Protein AF-A0A7C5KNS5-F1 (afdb_monomer_lite)

Radius of gyration: 34.21 Å; chains: 1; bounding box: 90×79×78 Å

pLDDT: mean 73.3, std 29.2, range [22.88, 97.56]

Sequence (338 aa):
MTMVRPVGGSGRLAGTQFSGRALSTATSNSLCNSCRGVVIFHKSSCRSRSLRDCRYFATTMQQKTSKRNGDLRYTSPQQLHQHAKGALVMNKPTDGKSFRPQPPGGASKRPPRIYPKGRQTDPAAVKQITKLLKDRPRRRDLLIEHLHLIQDRFGHLSSAHLAALAQIMKLSQAEVYETASFYHHFDVVRENSAAPPEITIRVCNSLSCDMAGAKKILKKLAKRAPEYVRVVSGPCMGLCDKAPAAAVGRNYLGRASAKKLLKAARKRDTKPHRQKTQKFSAYQKNGGYETLKSLRAGAQTPDEVIETLLSAGLKGLGGAGFPAGAKWQYVRANAGPR

Secondary structure (DSSP, 8-state):
--------------------------------------------------TT----------------SS------TTSSSSS----------SS----PPPPS-----SPPPSS-SSPPPPHHHHHHHHHHHTT----GGGHHHHHHHHHHHHSSEEHHHHHHHHHHHT--HHHHHHHHHHSTT--EE-TTPPPPPSEEEEEE-SHHHHHTTHHHHHHHHHHH--TTEEEEEE---S-GGGPSPEEETTEEESS--HHHHHHHHHTT--SPPPP----HHHHHHTTTTHHHHHHHTTSS-HHHHHHHHHHTT-B-TTTT--BHHHHHHHHHTSPSP-

Foldseek 3Di:
DDDDDDDDDDDDDDDDDDDDDDDDDDDDDDDDDDDDDDDDDDDDDDDDDDPDDDDDDDDDDDDDDDDDDDDDDDDDPPPPPPPPPDDPPPPDDDDPDDDDDDDPDPDDPDPDDPDDPDDDADPVLLVVLCVQCPPPDLDPVCLVVSLVSCCVVPVAAELNNLVSNCVVSVHDSVVSVCVQVVDPVHHYAYPPGDDQAQKEKEWAPDDLQVVVPSVVQQVVCVVPPDRSYHYYYDHDPPQSVQHRWMAIQCAIDGVDHNVNNNVCVVVVVRHHDDDDDDDPVNCVVVVHCVVVVCVVVVVDDPLVVLVVQVVVQDFDPPPPRHRPSVVSVVVVPDDPDD

Structure (mmCIF, N/CA/C/O backbone):
data_AF-A0A7C5KNS5-F1
#
_entry.id   AF-A0A7C5KNS5-F1
#
loop_
_atom_site.group_PDB
_atom_site.id
_atom_site.type_symbol
_atom_site.label_atom_id
_atom_site.label_alt_id
_atom_site.label_comp_id
_atom_site.label_asym_id
_atom_site.label_entity_id
_atom_site.label_seq_id
_atom_site.pdbx_PDB_ins_code
_atom_site.Cartn_x
_atom_site.Cartn_y
_atom_site.Cartn_z
_atom_site.occupancy
_atom_site.B_iso_or_equiv
_atom_site.auth_seq_id
_atom_site.auth_comp_id
_atom_site.auth_asym_id
_atom_site.auth_atom_id
_atom_site.pdbx_PDB_model_num
ATOM 1 N N . MET A 1 1 ? -33.771 -33.718 15.306 1.00 34.00 1 MET A N 1
ATOM 2 C CA . MET A 1 1 ? -32.708 -34.724 15.082 1.00 34.00 1 MET A CA 1
ATOM 3 C C . MET A 1 1 ? -31.525 -33.978 14.481 1.00 34.00 1 MET A C 1
ATOM 5 O O . MET A 1 1 ? -31.687 -33.442 13.403 1.00 34.00 1 MET A O 1
ATOM 9 N N . THR A 1 2 ? -30.394 -33.722 15.128 1.00 31.44 2 THR A N 1
ATOM 10 C CA . THR A 1 2 ? -29.767 -34.321 16.308 1.00 31.44 2 THR A CA 1
ATOM 11 C C . THR A 1 2 ? -29.007 -33.199 17.020 1.00 31.44 2 THR A C 1
ATOM 13 O O . THR A 1 2 ? -28.202 -32.504 16.407 1.00 31.44 2 THR A O 1
ATOM 16 N N . MET A 1 3 ? -29.342 -32.983 18.292 1.00 26.36 3 MET A N 1
ATOM 17 C CA . MET A 1 3 ? -28.710 -32.015 19.189 1.00 26.36 3 MET A CA 1
ATOM 18 C C . MET A 1 3 ? -27.420 -32.605 19.763 1.00 26.36 3 MET A C 1
ATOM 20 O O . MET A 1 3 ? -27.417 -33.760 20.180 1.00 26.36 3 MET A O 1
ATOM 24 N N . VAL A 1 4 ? -26.364 -31.798 19.875 1.00 30.67 4 VAL A N 1
ATOM 25 C CA . VAL A 1 4 ? -25.204 -32.105 20.723 1.00 30.67 4 VAL A CA 1
ATOM 26 C C . VAL A 1 4 ? -25.286 -31.201 21.954 1.00 30.67 4 VAL A C 1
ATOM 28 O O . VAL A 1 4 ? -25.240 -29.978 21.841 1.00 30.67 4 VAL A O 1
ATOM 31 N N . ARG A 1 5 ? -25.498 -31.822 23.120 1.00 28.83 5 ARG A N 1
ATOM 32 C CA . ARG A 1 5 ? -25.589 -31.187 24.446 1.00 28.83 5 ARG A CA 1
ATOM 33 C C . ARG A 1 5 ? -24.189 -30.843 24.988 1.00 28.83 5 ARG A C 1
ATOM 35 O O . ARG A 1 5 ? -23.244 -31.568 24.682 1.00 28.83 5 ARG A O 1
ATOM 42 N N . PRO A 1 6 ? -24.058 -29.809 25.839 1.00 29.84 6 PRO A N 1
ATOM 43 C CA . PRO A 1 6 ? -22.836 -29.524 26.582 1.00 29.84 6 PRO A CA 1
ATOM 44 C C . PRO A 1 6 ? -22.767 -30.372 27.863 1.00 29.84 6 PRO A C 1
ATOM 46 O O . PRO A 1 6 ? -23.783 -30.590 28.525 1.00 29.84 6 PRO A O 1
ATOM 49 N N . VAL A 1 7 ? -21.566 -30.818 28.235 1.00 32.59 7 VAL A N 1
ATOM 50 C CA . VAL A 1 7 ? -21.294 -31.434 29.542 1.00 32.59 7 VAL A CA 1
ATOM 51 C C . VAL A 1 7 ? -20.712 -30.359 30.456 1.00 32.59 7 VAL A C 1
ATOM 53 O O . VAL A 1 7 ? -19.614 -29.861 30.222 1.00 32.59 7 VAL A O 1
ATOM 56 N N . GLY A 1 8 ? -21.481 -29.983 31.478 1.00 24.59 8 GLY A N 1
ATOM 57 C CA . GLY A 1 8 ? -20.997 -29.243 32.638 1.00 24.59 8 GLY A CA 1
ATOM 58 C C . GLY A 1 8 ? -20.422 -30.208 33.674 1.00 24.59 8 GLY A C 1
ATOM 59 O O . GLY A 1 8 ? -20.977 -31.279 33.901 1.00 24.59 8 GLY A O 1
ATOM 60 N N . GLY A 1 9 ? -19.315 -29.814 34.299 1.00 25.62 9 GLY A N 1
ATOM 61 C CA . GLY A 1 9 ? -18.686 -30.518 35.410 1.00 25.62 9 GLY A CA 1
ATOM 62 C C . GLY A 1 9 ? -18.174 -29.501 36.421 1.00 25.62 9 GLY A C 1
ATOM 63 O O . GLY A 1 9 ? -17.243 -28.750 36.152 1.00 25.62 9 GLY A O 1
ATOM 64 N N . SER A 1 10 ? -18.857 -29.451 37.555 1.00 27.27 10 SER A N 1
ATOM 65 C CA . SER A 1 10 ? -18.611 -28.628 38.734 1.00 27.27 10 SER A CA 1
ATOM 66 C C . SER A 1 10 ? -17.352 -29.045 39.498 1.00 27.27 10 SER A C 1
ATOM 68 O O . SER A 1 10 ? -17.181 -30.226 39.788 1.00 27.27 10 SER A O 1
ATOM 70 N N . GLY A 1 11 ? -16.555 -28.070 39.938 1.00 26.69 11 GLY A N 1
ATOM 71 C CA . GLY A 1 11 ? -15.505 -28.257 40.941 1.00 26.69 11 GLY A CA 1
ATOM 72 C C . GLY A 1 11 ? -15.266 -26.967 41.726 1.00 26.69 11 GLY A C 1
ATOM 73 O O . GLY A 1 11 ? -14.547 -26.086 41.267 1.00 26.69 11 GLY A O 1
ATOM 74 N N . ARG A 1 12 ? -15.907 -26.841 42.896 1.00 25.75 12 ARG A N 1
ATOM 75 C CA . ARG A 1 12 ? -15.512 -25.908 43.967 1.00 25.75 12 ARG A CA 1
ATOM 76 C C . ARG A 1 12 ? -14.328 -26.519 44.714 1.00 25.75 12 ARG A C 1
ATOM 78 O O . ARG A 1 12 ? -14.347 -27.729 44.905 1.00 25.75 12 ARG A O 1
ATOM 85 N N . LEU A 1 13 ? -13.408 -25.692 45.218 1.00 27.56 13 LEU A N 1
ATOM 86 C CA . LEU A 1 13 ? -12.862 -25.764 46.584 1.00 27.56 13 LEU A CA 1
ATOM 87 C C . LEU A 1 13 ? -11.917 -24.574 46.854 1.00 27.56 13 LEU A C 1
ATOM 89 O O . LEU A 1 13 ? -11.063 -24.268 46.032 1.00 27.56 13 LEU A O 1
ATOM 93 N N . ALA A 1 14 ? -12.161 -23.951 48.016 1.00 27.61 14 ALA A N 1
ATOM 94 C CA . ALA A 1 14 ? -11.327 -23.122 48.904 1.00 27.61 14 ALA A CA 1
ATOM 95 C C . ALA A 1 14 ? -10.397 -22.037 48.298 1.00 27.61 14 ALA A C 1
ATOM 97 O O . ALA A 1 14 ? -9.542 -22.317 47.477 1.00 27.61 14 ALA A O 1
ATOM 98 N N . GLY A 1 15 ? -10.429 -20.757 48.685 1.00 23.08 15 GLY A N 1
ATOM 99 C CA . GLY A 1 15 ? -10.923 -20.154 49.923 1.00 23.08 15 GLY A CA 1
ATOM 100 C C . GLY A 1 15 ? -9.850 -20.149 51.013 1.00 23.08 15 GLY A C 1
ATOM 101 O O . GLY A 1 15 ? -9.961 -20.916 51.958 1.00 23.08 15 GLY A O 1
ATOM 102 N N . THR A 1 16 ? -8.850 -19.270 50.906 1.00 26.34 16 THR A N 1
ATOM 103 C CA . THR A 1 16 ? -8.021 -18.844 52.045 1.00 26.34 16 THR A CA 1
ATOM 104 C C . THR A 1 16 ? -7.729 -17.349 51.945 1.00 26.34 16 THR A C 1
ATOM 106 O O . THR A 1 16 ? -7.034 -16.867 51.054 1.00 26.34 16 THR A O 1
ATOM 109 N N . GLN A 1 17 ? -8.327 -16.609 52.876 1.00 24.44 17 GLN A N 1
ATOM 110 C CA . GLN A 1 17 ? -7.984 -15.238 53.228 1.00 24.44 17 GLN A CA 1
ATOM 111 C C . GLN A 1 17 ? -6.662 -15.248 54.006 1.00 24.44 17 GLN A C 1
ATOM 113 O O . GLN A 1 17 ? -6.486 -16.098 54.874 1.00 24.44 17 GLN A O 1
ATOM 118 N N . PHE A 1 18 ? -5.781 -14.274 53.773 1.00 23.42 18 PHE A N 1
ATOM 119 C CA . PHE A 1 18 ? -4.817 -13.851 54.790 1.00 23.42 18 PHE A CA 1
ATOM 120 C C . PHE A 1 18 ? -4.619 -12.335 54.749 1.00 23.42 18 PHE A C 1
ATOM 122 O O . PHE A 1 18 ? -4.494 -11.710 53.697 1.00 23.42 18 PHE A O 1
ATOM 129 N N . SER A 1 19 ? -4.669 -11.769 55.947 1.00 25.83 19 SER A N 1
ATOM 130 C CA . SER A 1 19 ? -4.655 -10.362 56.316 1.00 25.83 19 SER A CA 1
ATOM 131 C C . SER A 1 19 ? -3.270 -9.706 56.252 1.00 25.83 19 SER A C 1
ATOM 133 O O . SER A 1 19 ? -2.265 -10.334 56.559 1.00 25.83 19 SER A O 1
ATOM 135 N N . GLY A 1 20 ? -3.291 -8.404 55.946 1.00 22.88 20 GLY A N 1
ATOM 136 C CA . GLY A 1 20 ? -2.337 -7.319 56.231 1.00 22.88 20 GLY A CA 1
ATOM 137 C C . GLY A 1 20 ? -0.964 -7.587 56.865 1.00 22.88 20 GLY A C 1
ATOM 138 O O . GLY A 1 20 ? -0.872 -8.100 57.971 1.00 22.88 20 GLY A O 1
ATOM 139 N N . ARG A 1 21 ? 0.082 -6.993 56.273 1.00 23.67 21 ARG A N 1
ATOM 140 C CA . ARG A 1 21 ? 0.823 -5.830 56.821 1.00 23.67 21 ARG A CA 1
ATOM 141 C C . ARG A 1 21 ? 1.970 -5.429 55.888 1.00 23.67 21 ARG A C 1
ATOM 143 O O . ARG A 1 21 ? 2.563 -6.253 55.204 1.00 23.67 21 ARG A O 1
ATOM 150 N N . ALA A 1 22 ? 2.242 -4.129 55.875 1.00 24.67 22 ALA A N 1
ATOM 151 C CA . ALA A 1 22 ? 3.356 -3.483 55.198 1.00 24.67 22 ALA A CA 1
ATOM 152 C C . ALA A 1 22 ? 4.716 -3.910 55.773 1.00 24.67 22 ALA A C 1
ATOM 154 O O . ALA A 1 22 ? 4.810 -4.060 56.987 1.00 24.67 22 ALA A O 1
ATOM 155 N N . LEU A 1 23 ? 5.755 -3.993 54.928 1.00 24.03 23 LEU A N 1
ATOM 156 C CA . LEU A 1 23 ? 7.105 -3.467 55.196 1.00 24.03 23 LEU A CA 1
ATOM 157 C C . LEU A 1 23 ? 8.086 -3.740 54.039 1.00 24.03 23 LEU A C 1
ATOM 159 O O . LEU A 1 23 ? 8.191 -4.848 53.533 1.00 24.03 23 LEU A O 1
ATOM 163 N N . SER A 1 24 ? 8.855 -2.690 53.740 1.00 22.95 24 SER A N 1
ATOM 164 C CA . SER A 1 24 ? 10.276 -2.683 53.369 1.00 22.95 24 SER A CA 1
ATOM 165 C C . SER A 1 24 ? 10.752 -3.290 52.039 1.00 22.95 24 SER A C 1
ATOM 167 O O . SER A 1 24 ? 10.829 -4.493 51.827 1.00 22.95 24 SER A O 1
ATOM 169 N N . THR A 1 25 ? 11.225 -2.366 51.203 1.00 25.19 25 THR A N 1
ATOM 170 C CA . THR A 1 25 ? 12.422 -2.436 50.352 1.00 25.19 25 THR A CA 1
ATOM 171 C C . THR A 1 25 ? 13.396 -3.591 50.620 1.00 25.19 25 THR A C 1
ATOM 173 O O . THR A 1 25 ? 13.995 -3.643 51.692 1.00 25.19 25 THR A O 1
ATOM 176 N N . ALA A 1 26 ? 13.675 -4.402 49.594 1.00 25.69 26 ALA A N 1
ATOM 177 C CA . ALA A 1 26 ? 14.998 -4.985 49.349 1.00 25.69 26 ALA A CA 1
ATOM 178 C C . ALA A 1 26 ? 15.106 -5.511 47.907 1.00 25.69 26 ALA A C 1
ATOM 180 O O . ALA A 1 26 ? 14.443 -6.457 47.491 1.00 25.69 26 ALA A O 1
ATOM 181 N N . THR A 1 27 ? 15.976 -4.855 47.152 1.00 25.11 27 THR A N 1
ATOM 182 C CA . THR A 1 27 ? 16.608 -5.296 45.907 1.00 25.11 27 THR A CA 1
ATOM 183 C C . THR A 1 27 ? 17.206 -6.701 46.020 1.00 25.11 27 THR A C 1
ATOM 185 O O . THR A 1 27 ? 18.012 -6.944 46.915 1.00 25.11 27 THR A O 1
ATOM 188 N N . SER A 1 28 ? 16.914 -7.583 45.060 1.00 27.02 28 SER A N 1
ATOM 189 C CA . SER A 1 28 ? 17.743 -8.759 44.771 1.00 27.02 28 SER A CA 1
ATOM 190 C C . SER A 1 28 ? 18.276 -8.678 43.339 1.00 27.02 28 SER A C 1
ATOM 192 O O . SER A 1 28 ? 17.542 -8.483 42.372 1.00 27.02 28 SER A O 1
ATOM 194 N N . ASN A 1 29 ? 19.603 -8.743 43.244 1.00 26.30 29 ASN A N 1
ATOM 195 C CA . ASN A 1 29 ? 20.383 -8.767 42.015 1.00 26.30 29 ASN A CA 1
ATOM 196 C C . ASN A 1 29 ? 20.445 -10.199 41.471 1.00 26.30 29 ASN A C 1
ATOM 198 O O . ASN A 1 29 ? 20.795 -11.117 42.209 1.00 26.30 29 ASN A O 1
ATOM 202 N N . SER A 1 30 ? 20.284 -10.364 40.160 1.00 25.80 30 SER A N 1
ATOM 203 C CA . SER A 1 30 ? 20.958 -11.433 39.421 1.00 25.80 30 SER A CA 1
ATOM 204 C C . SER A 1 30 ? 21.572 -10.852 38.151 1.00 25.80 30 SER A C 1
ATOM 206 O O . SER A 1 30 ? 20.888 -10.255 37.321 1.00 25.80 30 SER A O 1
ATOM 208 N N . LEU A 1 31 ? 22.890 -10.997 38.069 1.00 26.11 31 LEU A N 1
ATOM 209 C CA . LEU A 1 31 ? 23.810 -10.442 37.086 1.00 26.11 31 LEU A CA 1
ATOM 210 C C . LEU A 1 31 ? 23.526 -10.926 35.656 1.00 26.11 31 LEU A C 1
ATOM 212 O O . LEU A 1 31 ? 23.430 -12.124 35.411 1.00 26.11 31 LEU A O 1
ATOM 216 N N . CYS A 1 32 ? 23.550 -10.003 34.692 1.00 23.88 32 CYS A N 1
ATOM 217 C CA . CYS A 1 32 ? 23.943 -10.312 33.320 1.00 23.88 32 CYS A CA 1
ATOM 218 C C . CYS A 1 32 ? 24.993 -9.286 32.872 1.00 23.88 32 CYS A C 1
ATOM 220 O O . CYS A 1 32 ? 24.739 -8.085 32.799 1.00 23.88 32 CYS A O 1
ATOM 222 N N . ASN A 1 33 ? 26.210 -9.786 32.664 1.00 27.20 33 ASN A N 1
ATOM 223 C CA . ASN A 1 33 ? 27.393 -9.054 32.231 1.00 27.20 33 ASN A CA 1
ATOM 224 C C . ASN A 1 33 ? 27.237 -8.576 30.781 1.00 27.20 33 ASN A C 1
ATOM 226 O O . ASN A 1 33 ? 27.300 -9.400 29.877 1.00 27.20 33 ASN A O 1
ATOM 230 N N . SER A 1 34 ? 27.123 -7.266 30.558 1.00 27.31 34 SER A N 1
ATOM 231 C CA . SER A 1 34 ? 27.800 -6.520 29.480 1.00 27.31 34 SER A CA 1
ATOM 232 C C . SER A 1 34 ? 27.335 -5.056 29.520 1.00 27.31 34 SER A C 1
ATOM 234 O O . SER A 1 34 ? 26.150 -4.802 29.689 1.00 27.31 34 SER A O 1
ATOM 236 N N . CYS A 1 35 ? 28.264 -4.109 29.349 1.00 26.80 35 CYS A N 1
ATOM 237 C CA . CYS A 1 35 ? 28.093 -2.640 29.367 1.00 26.80 35 CYS A CA 1
ATOM 238 C C . CYS A 1 35 ? 28.031 -1.969 30.761 1.00 26.80 35 CYS A C 1
ATOM 240 O O . CYS A 1 35 ? 26.975 -1.732 31.338 1.00 26.80 35 CYS A O 1
ATOM 242 N N . ARG A 1 36 ? 29.210 -1.572 31.271 1.00 27.34 36 ARG A N 1
ATOM 243 C CA . ARG A 1 36 ? 29.373 -0.642 32.403 1.00 27.34 36 ARG A CA 1
ATOM 244 C C . ARG A 1 36 ? 29.289 0.809 31.912 1.00 27.34 36 ARG A C 1
ATOM 246 O O . ARG A 1 36 ? 30.140 1.243 31.143 1.00 27.34 36 ARG A O 1
ATOM 253 N N . GLY A 1 37 ? 28.313 1.557 32.414 1.00 26.67 37 GLY A N 1
ATOM 254 C CA . GLY A 1 37 ? 28.233 3.015 32.322 1.00 26.67 37 GLY A CA 1
ATOM 255 C C . GLY A 1 37 ? 27.221 3.533 33.341 1.00 26.67 37 GLY A C 1
ATOM 256 O O . GLY A 1 37 ? 26.021 3.380 33.145 1.00 26.67 37 GLY A O 1
ATOM 257 N N . VAL A 1 38 ? 27.702 4.090 34.455 1.00 26.77 38 VAL A N 1
ATOM 258 C CA . VAL A 1 38 ? 26.862 4.694 35.501 1.00 26.77 38 VAL A CA 1
ATOM 259 C C . VAL A 1 38 ? 26.632 6.158 35.134 1.00 26.77 38 VAL A C 1
ATOM 261 O O . VAL A 1 38 ? 27.587 6.922 35.014 1.00 26.77 38 VAL A O 1
ATOM 264 N N . VAL A 1 39 ? 25.370 6.546 34.957 1.00 27.08 39 VAL A N 1
ATOM 265 C CA . VAL A 1 39 ? 24.959 7.944 34.785 1.00 27.08 39 VAL A CA 1
ATOM 266 C C . VAL A 1 39 ? 24.447 8.447 36.132 1.00 27.08 39 VAL A C 1
ATOM 268 O O . VAL A 1 39 ? 23.424 7.975 36.622 1.00 27.08 39 VAL A O 1
ATOM 271 N N . ILE A 1 40 ? 25.164 9.387 36.747 1.00 28.08 40 ILE A N 1
ATOM 272 C CA . ILE A 1 40 ? 24.750 10.044 37.993 1.00 28.08 40 ILE A CA 1
ATOM 273 C C . ILE A 1 40 ? 24.058 11.361 37.621 1.00 28.08 40 ILE A C 1
ATOM 275 O O . ILE A 1 40 ? 24.697 12.265 37.088 1.00 28.08 40 ILE A O 1
ATOM 279 N N . PHE A 1 41 ? 22.756 11.481 37.900 1.00 25.53 41 PHE A N 1
ATOM 280 C CA . PHE A 1 41 ? 22.010 12.738 37.780 1.00 25.53 41 PHE A CA 1
ATOM 281 C C . PHE A 1 41 ? 21.893 13.402 39.157 1.00 25.53 41 PHE A C 1
ATOM 283 O O . PHE A 1 41 ? 21.190 12.897 40.031 1.00 25.53 41 PHE A O 1
ATOM 290 N N . HIS A 1 42 ? 22.534 14.556 39.349 1.00 26.78 42 HIS A N 1
ATOM 291 C CA . HIS A 1 42 ? 22.260 15.414 40.503 1.00 26.78 42 HIS A CA 1
ATOM 292 C C . HIS A 1 42 ? 21.064 16.332 40.210 1.00 26.78 42 HIS A C 1
ATOM 294 O O . HIS A 1 42 ? 21.083 17.112 39.261 1.00 26.78 42 HIS A O 1
ATOM 300 N N . LYS A 1 43 ? 20.023 16.254 41.049 1.00 24.94 43 LYS A N 1
ATOM 301 C CA . LYS A 1 43 ? 18.951 17.257 41.137 1.00 24.94 43 LYS A CA 1
ATOM 302 C C . LYS A 1 43 ? 19.509 18.508 41.821 1.00 24.94 43 LYS A C 1
ATOM 304 O O . LYS A 1 43 ? 19.739 18.479 43.026 1.00 24.94 43 LYS A O 1
ATOM 309 N N . SER A 1 44 ? 19.661 19.608 41.094 1.00 29.67 44 SER A N 1
ATOM 310 C CA . SER A 1 44 ? 19.738 20.946 41.686 1.00 29.67 44 SER A CA 1
ATOM 311 C C . SER A 1 44 ? 18.463 21.722 41.350 1.00 29.67 44 SER A C 1
ATOM 313 O O . SER A 1 44 ? 18.006 21.779 40.210 1.00 29.67 44 SER A O 1
ATOM 315 N N . SER A 1 45 ? 17.836 22.249 42.399 1.00 28.66 45 SER A N 1
ATOM 316 C CA . SER A 1 45 ? 16.613 23.047 42.355 1.00 28.66 45 SER A CA 1
ATOM 317 C C . SER A 1 45 ? 16.857 24.336 41.561 1.00 28.66 45 SER A C 1
ATOM 319 O O . SER A 1 45 ? 17.730 25.118 41.934 1.00 28.66 45 SER A O 1
ATOM 321 N N . CYS A 1 46 ? 16.069 24.592 40.514 1.00 26.28 46 CYS A N 1
ATOM 322 C CA . CYS A 1 46 ? 16.053 25.881 39.826 1.00 26.28 46 CYS A CA 1
ATOM 323 C C . CYS A 1 46 ? 14.606 26.388 39.726 1.00 26.28 46 CYS A C 1
ATOM 325 O O . CYS A 1 46 ? 13.799 25.881 38.947 1.00 26.28 46 CYS A O 1
ATOM 327 N N . ARG A 1 47 ? 14.266 27.364 40.579 1.00 31.02 47 ARG A N 1
ATOM 328 C CA . ARG A 1 47 ? 13.064 28.201 40.478 1.00 31.02 47 ARG A CA 1
ATOM 329 C C . ARG A 1 47 ? 13.404 29.419 39.614 1.00 31.02 47 ARG A C 1
ATOM 331 O O . ARG A 1 47 ? 14.008 30.349 40.131 1.00 31.02 47 ARG A O 1
ATOM 338 N N . SER A 1 48 ? 12.968 29.458 38.356 1.00 29.20 48 SER A N 1
ATOM 339 C CA . SER A 1 48 ? 12.658 30.715 37.651 1.00 29.20 48 SER A CA 1
ATOM 340 C C . SER A 1 48 ? 11.896 30.460 36.342 1.00 29.20 48 SER A C 1
ATOM 342 O O . SER A 1 48 ? 12.120 29.488 35.625 1.00 29.20 48 SER A O 1
ATOM 344 N N . ARG A 1 49 ? 10.919 31.334 36.069 1.00 37.31 49 ARG A N 1
ATOM 3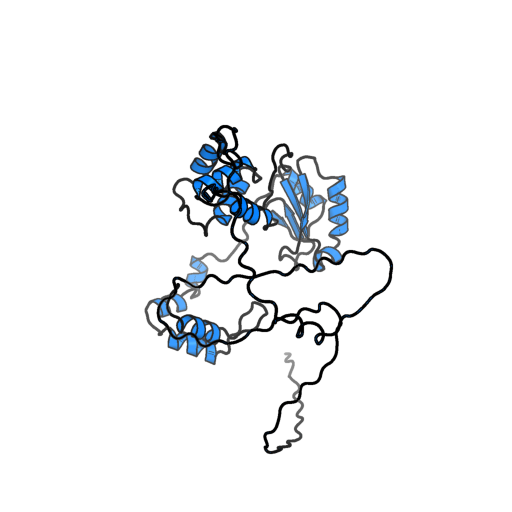45 C CA . ARG A 1 49 ? 10.038 31.334 34.894 1.00 37.31 49 ARG A CA 1
ATOM 346 C C . ARG A 1 49 ? 10.767 31.958 33.697 1.00 37.31 49 ARG A C 1
ATOM 348 O O . ARG A 1 49 ? 10.816 33.177 33.620 1.00 37.31 49 ARG A O 1
ATOM 355 N N . SER A 1 50 ? 11.305 31.150 32.780 1.00 29.06 50 SER A N 1
ATOM 356 C CA . SER A 1 50 ? 11.590 31.510 31.372 1.00 29.06 50 SER A CA 1
ATOM 357 C C . SER A 1 50 ? 12.302 30.343 30.665 1.00 29.06 50 SER A C 1
ATOM 359 O O . SER A 1 50 ? 13.466 30.061 30.932 1.00 29.06 50 SER A O 1
ATOM 361 N N . LEU A 1 51 ? 11.619 29.640 29.754 1.00 34.72 51 LEU A N 1
ATOM 362 C CA . LEU A 1 51 ? 12.171 28.522 28.968 1.00 34.72 51 LEU A CA 1
ATOM 363 C C . LEU A 1 51 ? 12.803 29.010 27.649 1.00 34.72 51 LEU A C 1
ATOM 365 O O . LEU A 1 51 ? 12.360 28.619 26.569 1.00 34.72 51 LEU A O 1
ATOM 369 N N . ARG A 1 52 ? 13.822 29.879 27.706 1.00 33.47 52 ARG A N 1
ATOM 370 C CA . ARG A 1 52 ? 14.639 30.199 26.512 1.00 33.47 52 ARG A CA 1
ATOM 371 C C . ARG A 1 52 ? 16.147 29.998 26.647 1.00 33.47 52 ARG A C 1
ATOM 373 O O . ARG A 1 52 ? 16.792 29.926 25.611 1.00 33.47 52 ARG A O 1
ATOM 380 N N . ASP A 1 53 ? 16.688 29.742 27.840 1.00 32.94 53 ASP A N 1
ATOM 381 C CA . ASP A 1 53 ? 18.140 29.560 28.023 1.00 32.94 53 ASP A CA 1
ATOM 382 C C . ASP A 1 53 ? 18.505 28.335 28.881 1.00 32.94 53 ASP A C 1
ATOM 384 O O . ASP A 1 53 ? 19.093 28.437 29.952 1.00 32.94 53 ASP A O 1
ATOM 388 N N . CYS A 1 54 ? 18.190 27.132 28.393 1.00 28.86 54 CYS A N 1
ATOM 389 C CA . CYS A 1 54 ? 18.778 25.888 28.905 1.00 28.86 54 CYS A CA 1
ATOM 390 C C . CYS A 1 54 ? 19.437 25.116 27.758 1.00 28.86 54 CYS A C 1
ATOM 392 O O . CYS A 1 54 ? 18.817 24.271 27.113 1.00 28.86 54 CYS A O 1
ATOM 394 N N . ARG A 1 55 ? 20.715 25.413 27.486 1.00 32.53 55 ARG A N 1
ATOM 395 C CA . ARG A 1 55 ? 21.575 24.560 26.654 1.00 32.53 55 ARG A CA 1
ATOM 396 C C . ARG A 1 55 ? 22.237 23.515 27.549 1.00 32.53 55 ARG A C 1
ATOM 398 O O . ARG A 1 55 ? 23.105 23.842 28.350 1.00 32.53 55 ARG A O 1
ATOM 405 N N . TYR A 1 56 ? 21.834 22.259 27.392 1.00 33.12 56 TYR A N 1
ATOM 406 C CA . TYR A 1 56 ? 22.532 21.113 27.968 1.00 33.12 56 TYR A CA 1
ATOM 407 C C . TYR A 1 56 ? 23.886 20.927 27.268 1.00 33.12 56 TYR A C 1
ATOM 409 O O . TYR A 1 56 ? 23.936 20.682 26.063 1.00 33.12 56 TYR A O 1
ATOM 417 N N . PHE A 1 57 ? 24.980 21.028 28.025 1.00 28.28 57 PHE A N 1
ATOM 418 C CA . PHE A 1 57 ? 26.311 20.600 27.595 1.00 28.28 57 PHE A CA 1
ATOM 419 C C . PHE A 1 57 ? 26.510 19.134 27.997 1.00 28.28 57 PHE A C 1
ATOM 421 O O . PHE A 1 57 ? 26.582 18.813 29.181 1.00 28.28 57 PHE A O 1
ATOM 428 N N . ALA A 1 58 ? 26.589 18.240 27.012 1.00 28.06 58 ALA A N 1
ATOM 429 C CA . ALA A 1 58 ? 27.042 16.868 27.208 1.00 28.06 58 ALA A CA 1
ATOM 430 C C . ALA A 1 58 ? 28.552 16.812 26.939 1.00 28.06 58 ALA A C 1
ATOM 432 O O . ALA A 1 58 ? 28.985 16.935 25.793 1.00 28.06 58 ALA A O 1
ATOM 433 N N . THR A 1 59 ? 29.359 16.649 27.986 1.00 29.03 59 THR A N 1
ATOM 434 C CA . THR A 1 59 ? 30.807 16.452 27.853 1.00 29.03 59 THR A CA 1
ATOM 435 C C . THR A 1 59 ? 31.099 14.955 27.827 1.00 29.03 59 THR A C 1
ATOM 437 O O . THR A 1 59 ? 31.102 14.291 28.861 1.00 29.03 59 THR A O 1
ATOM 440 N N . THR A 1 60 ? 31.337 14.398 26.642 1.00 26.67 60 THR A N 1
ATOM 441 C CA . THR A 1 60 ? 31.785 13.009 26.488 1.00 26.67 60 THR A CA 1
ATOM 442 C C . THR A 1 60 ? 33.287 12.933 26.781 1.00 26.67 60 THR A C 1
ATOM 444 O O . THR A 1 60 ? 34.107 13.320 25.952 1.00 26.67 60 THR A O 1
ATOM 447 N N . MET A 1 61 ? 33.672 12.445 27.963 1.00 29.75 61 MET A N 1
ATOM 448 C CA . MET A 1 61 ? 35.065 12.098 28.284 1.00 29.75 61 MET A CA 1
ATOM 449 C C . MET A 1 61 ? 35.436 10.779 27.586 1.00 29.75 61 MET A C 1
ATOM 451 O O . MET A 1 61 ? 35.124 9.696 28.075 1.00 29.75 61 MET A O 1
ATOM 455 N N . GLN A 1 62 ? 36.104 10.854 26.432 1.00 29.86 62 GLN A N 1
ATOM 456 C CA . GLN A 1 62 ? 36.796 9.707 25.835 1.00 29.86 62 GLN A CA 1
ATOM 457 C C . GLN A 1 62 ? 38.109 9.464 26.592 1.00 29.86 62 GLN A C 1
ATOM 459 O O . GLN A 1 62 ? 39.084 10.197 26.425 1.00 29.86 62 GLN A O 1
ATOM 464 N N . GLN A 1 63 ? 38.144 8.421 27.422 1.00 32.75 63 GLN A N 1
ATOM 465 C CA . GLN A 1 63 ? 39.383 7.923 28.016 1.00 32.75 63 GLN A CA 1
ATOM 466 C C . GLN A 1 63 ? 40.257 7.302 26.915 1.00 32.75 63 GLN A C 1
ATOM 468 O O . GLN A 1 63 ? 39.926 6.264 26.344 1.00 32.75 63 GLN A O 1
ATOM 473 N N . LYS A 1 64 ? 41.383 7.951 26.597 1.00 28.69 64 LYS A N 1
ATOM 474 C CA . LYS A 1 64 ? 42.436 7.382 25.747 1.00 28.69 64 LYS A CA 1
ATOM 475 C C . LYS A 1 64 ? 43.190 6.314 26.537 1.00 28.69 64 LYS A C 1
ATOM 477 O O . LYS A 1 64 ? 44.025 6.639 27.373 1.00 28.69 64 LYS A O 1
ATOM 482 N N . THR A 1 65 ? 42.951 5.044 26.238 1.00 31.33 65 THR A N 1
ATOM 483 C CA . THR A 1 65 ? 43.831 3.953 26.674 1.00 31.33 65 THR A CA 1
ATOM 484 C C . THR A 1 65 ? 44.949 3.777 25.646 1.00 31.33 65 THR A C 1
ATOM 486 O O . THR A 1 65 ? 44.722 3.249 24.558 1.00 31.33 65 THR A O 1
ATOM 489 N N . SER A 1 66 ? 46.156 4.241 25.971 1.00 30.88 66 SER A N 1
ATOM 490 C CA . SER A 1 66 ? 47.377 3.966 25.203 1.00 30.88 66 SER A CA 1
ATOM 491 C C . SER A 1 66 ? 48.043 2.702 25.754 1.00 30.88 66 SER A C 1
ATOM 493 O O . SER A 1 66 ? 48.445 2.685 26.913 1.00 30.88 66 SER A O 1
ATOM 495 N N . LYS A 1 67 ? 48.169 1.647 24.938 1.00 29.69 67 LYS A N 1
ATOM 496 C CA . LYS A 1 67 ? 48.952 0.440 25.258 1.00 29.69 67 LYS A CA 1
ATOM 497 C C . LYS A 1 67 ? 50.413 0.645 24.842 1.00 29.69 67 LYS A C 1
ATOM 499 O O . LYS A 1 67 ? 50.711 0.621 23.651 1.00 29.69 67 LYS A O 1
ATOM 504 N N . ARG A 1 68 ? 51.324 0.778 25.808 1.00 30.55 68 ARG A N 1
ATOM 505 C CA . ARG A 1 68 ? 52.742 0.401 25.662 1.00 30.55 68 ARG A CA 1
ATOM 506 C C . ARG A 1 68 ? 53.202 -0.247 26.961 1.00 30.55 68 ARG A C 1
ATOM 508 O O . ARG A 1 68 ? 53.056 0.371 28.003 1.00 30.55 68 ARG A O 1
ATOM 515 N N . ASN A 1 69 ? 53.739 -1.458 26.817 1.00 33.94 69 ASN A N 1
ATOM 516 C CA . ASN A 1 69 ? 54.376 -2.326 27.809 1.00 33.94 69 ASN A CA 1
ATOM 517 C C . ASN A 1 69 ? 53.534 -2.651 29.050 1.00 33.94 69 ASN A C 1
ATOM 519 O O . ASN A 1 69 ? 53.166 -1.786 29.833 1.00 33.94 69 ASN A O 1
ATOM 523 N N . GLY A 1 70 ? 53.192 -3.935 29.171 1.00 40.66 70 GLY A N 1
ATOM 524 C CA . GLY A 1 70 ? 52.339 -4.472 30.219 1.00 40.66 70 GLY A CA 1
ATOM 525 C C . GLY A 1 70 ? 52.836 -4.109 31.611 1.00 40.66 70 GLY A C 1
ATOM 526 O O . GLY A 1 70 ? 53.888 -4.574 32.016 1.00 40.66 70 GLY A O 1
ATOM 527 N N . ASP A 1 71 ? 52.050 -3.276 32.288 1.00 30.50 71 ASP A N 1
ATOM 528 C CA . ASP A 1 71 ? 51.839 -3.264 33.732 1.00 30.50 71 ASP A CA 1
ATOM 529 C C . ASP A 1 71 ? 50.601 -2.399 34.023 1.00 30.50 71 ASP A C 1
ATOM 531 O O . ASP A 1 71 ? 50.569 -1.191 33.780 1.00 30.50 71 ASP A O 1
ATOM 535 N N . LEU A 1 72 ? 49.530 -3.031 34.507 1.00 30.88 72 LEU A N 1
ATOM 536 C CA . LEU A 1 72 ? 48.296 -2.367 34.937 1.00 30.88 72 LEU A CA 1
ATOM 537 C C . LEU A 1 72 ? 48.514 -1.791 36.342 1.00 30.88 72 LEU A C 1
ATOM 539 O O . LEU A 1 72 ? 48.324 -2.488 37.335 1.00 30.88 72 LEU A O 1
ATOM 543 N N . ARG A 1 73 ? 48.896 -0.513 36.447 1.00 30.98 73 ARG A N 1
ATOM 544 C CA . ARG A 1 73 ? 48.890 0.199 37.737 1.00 30.98 73 ARG A CA 1
ATOM 545 C C . ARG A 1 73 ? 47.566 0.933 37.934 1.00 30.98 73 ARG A C 1
ATOM 547 O O . ARG A 1 73 ? 47.215 1.823 37.164 1.00 30.98 73 ARG A O 1
ATOM 554 N N . TYR A 1 74 ? 46.839 0.541 38.976 1.00 32.91 74 TYR A N 1
ATOM 555 C CA . TYR A 1 74 ? 45.601 1.169 39.434 1.00 32.91 74 TYR A CA 1
ATOM 556 C C . TYR A 1 74 ? 45.967 2.250 40.461 1.00 32.91 74 TYR A C 1
ATOM 558 O O . TYR A 1 74 ? 46.433 1.924 41.550 1.00 32.91 74 TYR A O 1
ATOM 566 N N . THR A 1 75 ? 45.813 3.534 40.135 1.00 36.53 75 THR A N 1
ATOM 567 C CA . THR A 1 75 ? 45.992 4.616 41.116 1.00 36.53 75 THR A CA 1
ATO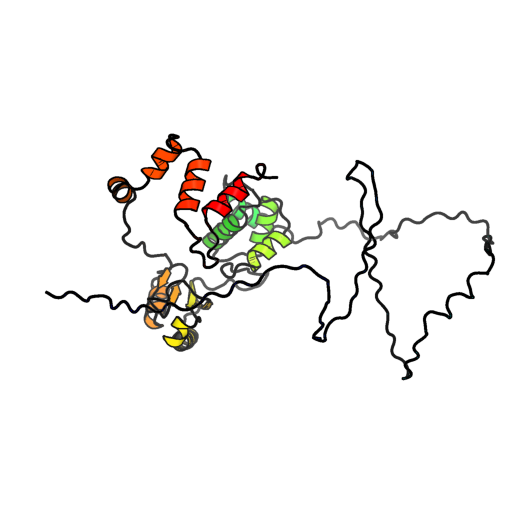M 568 C C . THR A 1 75 ? 44.686 4.846 41.875 1.00 36.53 75 THR A C 1
ATOM 570 O O . THR A 1 75 ? 43.631 5.062 41.279 1.00 36.53 75 THR A O 1
ATOM 573 N N . SER A 1 76 ? 44.737 4.745 43.207 1.00 33.09 76 SER A N 1
ATOM 574 C CA . SER A 1 76 ? 43.574 4.928 44.077 1.00 33.09 76 SER A CA 1
ATOM 575 C C . SER A 1 76 ? 43.229 6.420 44.270 1.00 33.09 76 SER A C 1
ATOM 577 O O . SER A 1 76 ? 44.104 7.282 44.141 1.00 33.09 76 SER A O 1
ATOM 579 N N . PRO A 1 77 ? 41.968 6.769 44.602 1.00 39.53 77 PRO A N 1
ATOM 580 C CA . PRO A 1 77 ? 41.483 8.158 44.587 1.00 39.53 77 PRO A CA 1
ATOM 581 C C . PRO A 1 77 ? 42.037 9.101 45.673 1.00 39.53 77 PRO A C 1
ATOM 583 O O . PRO A 1 77 ? 41.603 10.248 45.743 1.00 39.53 77 PRO A O 1
ATOM 586 N N . GLN A 1 78 ? 42.972 8.667 46.525 1.00 40.34 78 GLN A N 1
ATOM 587 C CA . GLN A 1 78 ? 43.447 9.452 47.676 1.00 40.34 78 GLN A CA 1
ATOM 588 C C . GLN A 1 78 ? 44.789 10.180 47.468 1.00 40.34 78 GLN A C 1
ATOM 590 O O . GLN A 1 78 ? 45.168 10.980 48.316 1.00 40.34 78 GLN A O 1
ATOM 595 N N . GLN A 1 79 ? 45.470 10.021 46.326 1.00 39.59 79 GLN A N 1
ATOM 596 C CA . GLN A 1 79 ? 46.712 10.766 46.028 1.00 39.59 79 GLN A CA 1
ATOM 597 C C . GLN A 1 79 ? 46.521 12.056 45.204 1.00 39.59 79 GLN A C 1
ATOM 599 O O . GLN A 1 79 ? 47.492 12.725 44.867 1.00 39.59 79 GLN A O 1
ATOM 604 N N . LEU A 1 80 ? 45.281 12.469 44.920 1.00 39.34 80 LEU A N 1
ATOM 605 C CA . LEU A 1 80 ? 44.988 13.712 44.184 1.00 39.34 80 LEU A CA 1
ATOM 606 C C . LEU A 1 80 ? 44.711 14.932 45.081 1.00 39.34 80 LEU A C 1
ATOM 608 O O . LEU A 1 80 ? 44.485 16.022 44.564 1.00 39.34 80 LEU A O 1
ATOM 612 N N . HIS A 1 81 ? 44.754 14.784 46.411 1.00 34.94 81 HIS A N 1
ATOM 613 C CA . HIS A 1 81 ? 44.364 15.850 47.348 1.00 34.94 81 HIS A CA 1
ATOM 614 C C . HIS A 1 81 ? 45.522 16.606 48.028 1.00 34.94 81 HIS A C 1
ATOM 616 O O . HIS A 1 81 ? 45.270 17.424 48.907 1.00 34.94 81 HIS A O 1
ATOM 622 N N . GLN A 1 82 ? 46.779 16.400 47.612 1.00 35.34 82 GLN A N 1
ATOM 623 C CA . GLN A 1 82 ? 47.940 17.116 48.180 1.00 35.34 82 GLN A CA 1
ATOM 624 C C . GLN A 1 82 ? 48.675 18.068 47.218 1.00 35.34 82 GLN A C 1
ATOM 626 O O . GLN A 1 82 ? 49.637 18.705 47.626 1.00 35.34 82 GLN A O 1
ATOM 631 N N . HIS A 1 83 ? 48.179 18.285 45.994 1.00 34.62 83 HIS A N 1
ATOM 632 C CA . HIS A 1 83 ? 48.746 19.288 45.070 1.00 34.62 83 HIS A CA 1
ATOM 633 C C . HIS A 1 83 ? 47.907 20.570 44.911 1.00 34.62 83 HIS A C 1
ATOM 635 O O . HIS A 1 83 ? 48.223 21.421 44.085 1.00 34.62 83 HIS A O 1
ATOM 641 N N . ALA A 1 84 ? 46.876 20.765 45.739 1.00 38.28 84 ALA A N 1
ATOM 642 C CA . ALA A 1 84 ? 46.037 21.968 45.739 1.00 38.28 84 ALA A CA 1
ATOM 643 C C . ALA A 1 84 ? 46.487 23.009 46.787 1.00 38.28 84 ALA A C 1
ATOM 645 O O . ALA A 1 84 ? 45.671 23.529 47.539 1.00 38.28 84 ALA A O 1
ATOM 646 N N . LYS A 1 85 ? 47.791 23.302 46.857 1.00 35.81 85 LYS A N 1
ATOM 647 C CA . LYS A 1 85 ? 48.353 24.488 47.536 1.00 35.81 85 LYS A CA 1
ATOM 648 C C . LYS A 1 85 ? 49.608 24.958 46.792 1.00 35.81 85 LYS A C 1
ATOM 650 O O . LYS A 1 85 ? 50.716 24.897 47.305 1.00 35.81 85 LYS A O 1
ATOM 655 N N . GLY A 1 86 ? 49.423 25.386 45.546 1.00 30.23 86 GLY A N 1
ATOM 656 C CA . GLY A 1 86 ? 50.425 26.108 44.764 1.00 30.23 86 GLY A CA 1
ATOM 657 C C . GLY A 1 86 ? 49.835 27.451 44.363 1.00 30.23 86 GLY A C 1
ATOM 658 O O . GLY A 1 86 ? 48.796 27.490 43.708 1.00 30.23 86 GLY A O 1
ATOM 659 N N . ALA A 1 87 ? 50.449 28.532 44.834 1.00 33.16 87 ALA A N 1
ATOM 660 C CA . ALA A 1 87 ? 50.030 29.904 44.598 1.00 33.16 87 ALA A CA 1
ATOM 661 C C . ALA A 1 87 ? 49.830 30.206 43.102 1.00 33.16 87 ALA A C 1
ATOM 663 O O . ALA A 1 87 ? 50.544 29.687 42.244 1.00 33.16 87 ALA A O 1
ATOM 664 N N . LEU A 1 88 ? 48.862 31.081 42.816 1.00 31.31 88 LEU A N 1
ATOM 665 C CA . LEU A 1 88 ? 48.638 31.722 41.522 1.00 31.31 88 LEU A CA 1
ATOM 666 C C . LEU A 1 88 ? 49.937 32.377 41.025 1.00 31.31 88 LEU A C 1
ATOM 668 O O . LEU A 1 88 ? 50.235 33.522 41.361 1.00 31.31 88 LEU A O 1
ATOM 672 N N . VAL A 1 89 ? 50.703 31.664 40.201 1.00 33.56 89 VAL A N 1
ATOM 673 C CA . VAL A 1 89 ? 51.773 32.269 39.407 1.00 33.56 89 VAL A CA 1
ATOM 674 C C . VAL A 1 89 ? 51.104 32.962 38.225 1.00 33.56 89 VAL A C 1
ATOM 676 O O . VAL A 1 89 ? 50.791 32.361 37.199 1.00 33.56 89 VAL A O 1
ATOM 679 N N . MET A 1 90 ? 50.829 34.250 38.415 1.00 31.44 90 MET A N 1
ATOM 680 C CA . MET A 1 90 ? 50.484 35.182 37.348 1.00 31.44 90 MET A CA 1
ATOM 681 C C . MET A 1 90 ? 51.692 35.299 36.412 1.00 31.44 90 MET A C 1
ATOM 683 O O . MET A 1 90 ? 52.592 36.103 36.653 1.00 31.44 90 MET A O 1
ATOM 687 N N . ASN A 1 91 ? 51.730 34.500 35.345 1.00 36.59 91 ASN A N 1
ATOM 688 C CA . ASN A 1 91 ? 52.674 34.723 34.253 1.00 36.59 91 ASN A CA 1
ATOM 689 C C . ASN A 1 91 ? 52.305 36.045 33.567 1.00 36.59 91 ASN A C 1
ATOM 691 O O . ASN A 1 91 ? 51.388 36.103 32.746 1.00 36.59 91 ASN A O 1
ATOM 695 N N . LYS A 1 92 ? 53.003 37.124 33.939 1.00 36.28 92 LYS A N 1
ATOM 696 C CA . LYS A 1 92 ? 52.986 38.383 33.191 1.00 36.28 92 LYS A CA 1
ATOM 697 C C . LYS A 1 92 ? 53.540 38.112 31.785 1.00 36.28 92 LYS A C 1
ATOM 699 O O . LYS A 1 92 ? 54.598 37.493 31.680 1.00 36.28 92 LYS A O 1
ATOM 704 N N . PRO A 1 93 ? 52.871 38.564 30.714 1.00 43.28 93 PRO A N 1
ATOM 705 C CA . PRO A 1 93 ? 53.396 38.425 29.365 1.00 43.28 93 PRO A CA 1
ATOM 706 C C . PRO A 1 93 ? 54.617 39.337 29.206 1.00 43.28 93 PRO A C 1
ATOM 708 O O . PRO A 1 93 ? 54.503 40.563 29.220 1.00 43.28 93 PRO A O 1
ATOM 711 N N . THR A 1 94 ? 55.794 38.731 29.088 1.00 47.97 94 THR A N 1
ATOM 712 C CA . THR A 1 94 ? 56.982 39.389 28.550 1.00 47.97 94 THR A CA 1
ATOM 713 C C . THR A 1 94 ? 56.767 39.542 27.051 1.00 47.97 94 THR A C 1
ATOM 715 O O . THR A 1 94 ? 56.660 38.541 26.347 1.00 47.97 94 THR A O 1
ATOM 718 N N . ASP A 1 95 ? 56.627 40.799 26.635 1.00 46.22 95 ASP A N 1
ATOM 719 C CA . ASP A 1 95 ? 56.594 41.348 25.273 1.00 46.22 95 ASP A CA 1
ATOM 720 C C . ASP A 1 95 ? 55.279 42.083 25.006 1.00 46.22 95 ASP A C 1
ATOM 722 O O . ASP A 1 95 ? 54.211 41.492 24.850 1.00 46.22 95 ASP A O 1
ATOM 726 N N . GLY A 1 96 ? 55.375 43.416 24.960 1.00 50.50 96 GLY A N 1
ATOM 727 C CA . GLY A 1 96 ? 54.284 44.374 24.764 1.00 50.50 96 GLY A CA 1
ATOM 728 C C . GLY A 1 96 ? 53.618 44.298 23.388 1.00 50.50 96 GLY A C 1
ATOM 729 O O . GLY A 1 96 ? 53.644 45.256 22.621 1.00 50.50 96 GLY A O 1
ATOM 730 N N . LYS A 1 97 ? 52.989 43.166 23.070 1.00 46.53 97 LYS A N 1
ATOM 731 C CA . LYS A 1 97 ? 52.139 42.983 21.893 1.00 46.53 97 LYS A CA 1
ATOM 732 C C . LYS A 1 97 ? 50.719 42.678 22.357 1.00 46.53 97 LYS A C 1
ATOM 734 O O . LYS A 1 97 ? 50.461 41.667 23.001 1.00 46.53 97 LYS A O 1
ATOM 739 N N . SER A 1 98 ? 49.789 43.576 22.029 1.00 41.59 98 SER A N 1
ATOM 740 C CA . SER A 1 98 ? 48.361 43.443 22.333 1.00 41.59 98 SER A CA 1
ATOM 741 C C . SER A 1 98 ? 47.819 42.087 21.864 1.00 41.59 98 SER A C 1
ATOM 743 O O . SER A 1 98 ? 47.887 41.779 20.670 1.00 41.59 98 SER A O 1
ATOM 745 N N . PHE A 1 99 ? 47.237 41.302 22.770 1.00 50.22 99 PHE A N 1
ATOM 746 C CA . PHE A 1 99 ? 46.497 40.092 22.418 1.00 50.22 99 PHE A CA 1
ATOM 747 C C . PHE A 1 99 ? 45.264 40.479 21.587 1.00 50.22 99 PHE A C 1
ATOM 749 O O . PHE A 1 99 ? 44.302 41.036 22.113 1.00 50.22 99 PHE A O 1
ATOM 756 N N . ARG A 1 100 ? 45.292 40.218 20.274 1.00 45.19 100 ARG A N 1
ATOM 757 C CA . ARG A 1 100 ? 44.109 40.326 19.408 1.00 45.19 100 ARG A CA 1
ATOM 758 C C . ARG A 1 100 ? 43.486 38.935 19.260 1.00 45.19 100 ARG A C 1
ATOM 760 O O . ARG A 1 100 ? 44.161 38.052 18.729 1.00 45.19 100 ARG A O 1
ATOM 767 N N . PRO A 1 101 ? 42.227 38.714 19.676 1.00 48.03 101 PRO A N 1
ATOM 768 C CA . PRO A 1 101 ? 41.551 37.444 19.438 1.00 48.03 101 PRO A CA 1
ATOM 769 C C . PRO A 1 101 ? 41.401 37.217 17.927 1.00 48.03 101 PRO A C 1
ATOM 771 O O . PRO A 1 101 ? 40.730 37.993 17.247 1.00 48.03 101 PRO A O 1
ATOM 774 N N . GLN A 1 102 ? 42.030 36.173 17.383 1.00 51.84 102 GLN A N 1
ATOM 775 C CA . GLN A 1 102 ? 41.750 35.736 16.015 1.00 51.84 102 GLN A CA 1
ATOM 776 C C . GLN A 1 102 ? 40.435 34.938 16.007 1.00 51.84 102 GLN A C 1
ATOM 778 O O . GLN A 1 102 ? 40.313 33.982 16.778 1.00 51.84 102 GLN A O 1
ATOM 783 N N . PRO A 1 103 ? 39.442 35.287 15.167 1.00 46.62 103 PRO A N 1
ATOM 784 C CA . PRO A 1 103 ? 38.232 34.483 15.031 1.00 46.62 103 PRO A CA 1
ATOM 785 C C . PRO A 1 103 ? 38.581 33.082 14.489 1.00 46.62 103 PRO A C 1
ATOM 787 O O . PRO A 1 103 ? 39.498 32.953 13.671 1.00 46.62 103 PRO A O 1
ATOM 790 N N . PRO A 1 104 ? 37.875 32.017 14.914 1.00 44.12 104 PRO A N 1
ATOM 791 C CA . PRO A 1 104 ? 38.175 30.653 14.496 1.00 44.12 104 PRO A CA 1
ATOM 792 C C . PRO A 1 104 ? 37.735 30.464 13.041 1.00 44.12 104 PRO A C 1
ATOM 794 O O . PRO A 1 104 ? 36.599 30.107 12.744 1.00 44.12 104 PRO A O 1
ATOM 797 N N . GLY A 1 105 ? 38.644 30.761 12.119 1.00 50.56 105 GLY A N 1
ATOM 798 C CA . GLY A 1 105 ? 38.394 30.713 10.685 1.00 50.56 105 GLY A CA 1
ATOM 799 C C . GLY A 1 105 ? 39.518 31.402 9.931 1.00 50.56 105 GLY A C 1
ATOM 800 O O . GLY A 1 105 ? 39.351 32.519 9.453 1.00 50.56 105 GLY A O 1
ATOM 801 N N . GLY A 1 106 ? 40.679 30.747 9.844 1.00 46.50 106 GLY A N 1
ATOM 802 C CA . GLY A 1 106 ? 41.773 31.217 8.999 1.00 46.50 106 GLY A CA 1
ATOM 803 C C . GLY A 1 106 ? 41.267 31.466 7.578 1.00 46.50 106 GLY A C 1
ATOM 804 O O . GLY A 1 106 ? 40.570 30.620 7.012 1.00 46.50 106 GLY A O 1
ATOM 805 N N . ALA A 1 107 ? 41.588 32.640 7.033 1.00 52.31 107 ALA A N 1
ATOM 806 C CA . ALA A 1 107 ? 41.185 33.084 5.707 1.00 52.31 107 ALA A CA 1
ATOM 807 C C . ALA A 1 107 ? 41.623 32.066 4.643 1.00 52.31 107 ALA A C 1
ATOM 809 O O . ALA A 1 107 ? 42.751 32.070 4.149 1.00 52.31 107 ALA A O 1
ATOM 810 N N . SER A 1 108 ? 40.718 31.156 4.293 1.00 53.00 108 SER A N 1
ATOM 811 C CA . SER A 1 108 ? 40.899 30.282 3.149 1.00 53.00 108 SER A CA 1
ATOM 812 C C . SER A 1 108 ? 40.862 31.161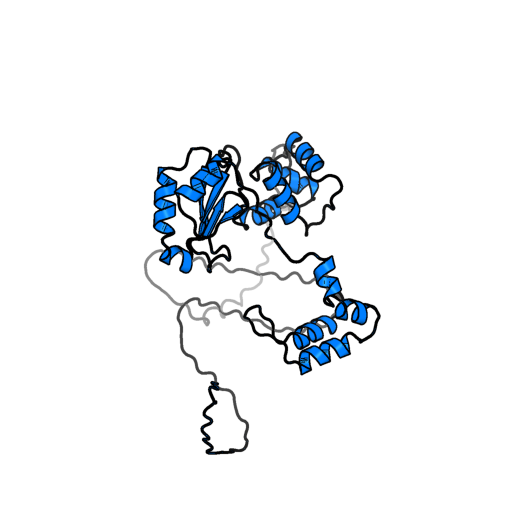 1.901 1.00 53.00 108 SER A C 1
ATOM 814 O O . SER A 1 108 ? 39.811 31.688 1.557 1.00 53.00 108 SER A O 1
ATOM 816 N N . LYS A 1 109 ? 41.990 31.290 1.191 1.00 58.53 109 LYS A N 1
ATOM 817 C CA . LYS A 1 109 ? 42.094 31.943 -0.133 1.00 58.53 109 LYS A CA 1
ATOM 818 C C . LYS A 1 109 ? 41.288 31.234 -1.241 1.00 58.53 109 LYS A C 1
ATOM 820 O O . LYS A 1 109 ? 41.517 31.473 -2.422 1.00 58.53 109 LYS A O 1
ATOM 825 N N . ARG A 1 110 ? 40.394 30.302 -0.899 1.00 60.28 110 ARG A N 1
ATOM 826 C CA . ARG A 1 110 ? 39.559 29.614 -1.882 1.00 60.28 110 ARG A CA 1
ATOM 827 C C . ARG A 1 110 ? 38.357 30.502 -2.189 1.00 60.28 110 ARG A C 1
ATOM 829 O O . ARG A 1 110 ? 37.691 30.916 -1.240 1.00 60.28 110 ARG A O 1
ATOM 836 N N . PRO A 1 111 ? 38.055 30.772 -3.472 1.00 59.69 111 PRO A N 1
ATOM 837 C CA . PRO A 1 111 ? 36.850 31.504 -3.822 1.00 59.69 111 PRO A CA 1
ATOM 838 C C . PRO A 1 111 ? 35.638 30.814 -3.178 1.00 59.69 111 PRO A C 1
ATOM 840 O O . PRO A 1 111 ? 35.608 29.573 -3.109 1.00 59.69 111 PRO A O 1
ATOM 843 N N . PRO A 1 112 ? 34.659 31.583 -2.668 1.00 56.91 112 PRO A N 1
ATOM 844 C CA . PRO A 1 112 ? 33.430 31.005 -2.154 1.00 56.91 112 PRO A CA 1
ATOM 845 C C . PRO A 1 112 ? 32.843 30.112 -3.246 1.00 56.91 112 PRO A C 1
ATOM 847 O O . PRO A 1 112 ? 32.746 30.503 -4.409 1.00 56.91 112 PRO A O 1
ATOM 850 N N . ARG A 1 113 ? 32.526 28.863 -2.893 1.00 57.16 113 ARG A N 1
ATOM 851 C CA . ARG A 1 113 ? 31.945 27.925 -3.855 1.00 57.16 113 ARG A CA 1
ATOM 852 C C . ARG A 1 113 ? 30.635 28.529 -4.357 1.00 57.16 113 ARG A C 1
ATOM 854 O O . ARG A 1 113 ? 29.719 28.721 -3.567 1.00 57.16 113 ARG A O 1
ATOM 861 N N . ILE A 1 114 ? 30.574 28.801 -5.658 1.00 61.03 114 ILE A N 1
ATOM 862 C CA . ILE A 1 114 ? 29.422 29.426 -6.330 1.00 61.03 114 ILE A CA 1
ATOM 863 C C . ILE A 1 114 ? 28.186 28.517 -6.259 1.00 61.03 114 ILE A C 1
ATOM 865 O O . ILE A 1 114 ? 27.053 28.987 -6.268 1.00 61.03 114 ILE A O 1
ATOM 869 N N . TYR A 1 115 ? 28.399 27.207 -6.122 1.00 58.03 115 TYR A N 1
ATOM 870 C CA . TYR A 1 115 ? 27.325 26.226 -6.061 1.00 58.03 115 TYR A CA 1
ATOM 871 C C . TYR A 1 115 ? 27.033 25.793 -4.620 1.00 58.03 115 TYR A C 1
ATOM 873 O O . TYR A 1 115 ? 27.970 25.481 -3.869 1.00 58.03 115 TYR A O 1
ATOM 881 N N . PRO A 1 116 ? 25.747 25.709 -4.230 1.00 58.97 116 PRO A N 1
ATOM 882 C CA . PRO A 1 116 ? 25.366 25.174 -2.933 1.00 58.97 116 PRO A CA 1
ATOM 883 C C . PRO A 1 116 ? 25.873 23.734 -2.789 1.00 58.97 116 PRO A C 1
ATOM 885 O O . PRO A 1 116 ? 25.832 22.940 -3.732 1.00 58.97 116 PRO A O 1
ATOM 888 N N . LYS A 1 117 ? 26.362 23.381 -1.594 1.00 55.94 117 LYS A N 1
ATOM 889 C CA . LYS A 1 117 ? 26.723 21.995 -1.273 1.00 55.94 117 LYS A CA 1
ATOM 890 C C . LYS A 1 117 ? 25.447 21.146 -1.280 1.00 55.94 117 LYS A C 1
ATOM 892 O O . LYS A 1 117 ? 24.609 21.293 -0.399 1.00 55.94 117 LYS A O 1
ATOM 897 N N . GLY A 1 118 ? 25.316 20.264 -2.264 1.00 62.91 118 GLY A N 1
ATOM 898 C CA . GLY A 1 118 ? 24.175 19.364 -2.418 1.00 62.91 118 GLY A CA 1
ATOM 899 C C . GLY A 1 118 ? 24.081 18.834 -3.845 1.00 62.91 118 GLY A C 1
ATOM 900 O O . GLY A 1 118 ? 24.720 19.373 -4.751 1.00 62.91 118 GLY A O 1
ATOM 901 N N . ARG A 1 119 ? 23.302 17.767 -4.050 1.00 69.69 119 ARG A N 1
ATOM 902 C CA . ARG A 1 119 ? 23.013 17.271 -5.399 1.00 69.69 119 ARG A CA 1
ATOM 903 C C . ARG A 1 119 ? 22.246 18.359 -6.144 1.00 69.69 119 ARG A C 1
ATOM 905 O O . ARG A 1 119 ? 21.205 18.802 -5.651 1.00 69.69 119 ARG A O 1
ATOM 912 N N . GLN A 1 120 ? 22.780 18.810 -7.276 1.00 80.38 120 GLN A N 1
ATOM 913 C CA . GLN A 1 120 ? 22.108 19.807 -8.106 1.00 80.38 120 GLN A CA 1
ATOM 914 C C . GLN A 1 120 ? 20.820 19.202 -8.659 1.00 80.38 120 GLN A C 1
ATOM 916 O O . GLN A 1 120 ? 20.776 18.020 -9.008 1.00 80.38 120 GLN A O 1
ATOM 921 N N . THR A 1 121 ? 19.756 19.994 -8.684 1.00 83.69 121 THR A N 1
ATOM 922 C CA . THR A 1 121 ? 18.479 19.549 -9.227 1.00 83.69 121 THR A CA 1
ATOM 923 C C . THR A 1 121 ? 18.476 19.724 -10.734 1.00 83.69 121 THR A C 1
ATOM 925 O O . THR A 1 121 ? 18.834 20.774 -11.259 1.00 83.69 121 THR A O 1
ATOM 928 N N . ASP A 1 122 ? 18.068 18.673 -11.438 1.00 90.12 122 ASP A N 1
ATOM 929 C CA . ASP A 1 122 ? 17.868 18.725 -12.880 1.00 90.12 122 ASP A CA 1
ATOM 930 C C . ASP A 1 122 ? 16.579 19.518 -13.192 1.00 90.12 122 ASP A C 1
ATOM 932 O O . ASP A 1 122 ? 15.492 19.112 -12.750 1.00 90.12 122 ASP A O 1
ATOM 936 N N . PRO A 1 123 ? 16.652 20.625 -13.961 1.00 92.69 123 PRO A N 1
ATOM 937 C CA . PRO A 1 123 ? 15.478 21.398 -14.360 1.00 92.69 123 PRO A CA 1
ATOM 938 C C . PRO A 1 123 ? 14.405 20.560 -15.070 1.00 92.69 123 PRO A C 1
ATOM 940 O O . PRO A 1 123 ? 13.206 20.809 -14.896 1.00 92.69 123 PRO A O 1
ATOM 943 N N . ALA A 1 124 ? 14.802 19.538 -15.838 1.00 94.56 124 ALA A N 1
ATOM 944 C CA . ALA A 1 124 ? 13.861 18.652 -16.516 1.00 94.56 124 ALA A CA 1
ATOM 945 C C . ALA A 1 124 ? 13.088 17.790 -15.507 1.00 94.56 124 ALA A C 1
ATOM 947 O O . ALA A 1 124 ? 11.855 17.716 -15.577 1.00 94.56 124 ALA A O 1
ATOM 948 N N . ALA A 1 125 ? 13.780 17.210 -14.521 1.00 94.12 125 ALA A N 1
ATOM 949 C CA . ALA A 1 125 ? 13.155 16.464 -13.432 1.00 94.12 125 ALA A CA 1
ATOM 950 C C . ALA A 1 125 ? 12.195 17.345 -12.612 1.00 94.12 125 ALA A C 1
ATOM 952 O O . ALA A 1 125 ? 11.073 16.927 -12.324 1.00 94.12 125 ALA A O 1
ATOM 953 N N . VAL A 1 126 ? 12.567 18.594 -12.306 1.00 95.56 126 VAL A N 1
ATOM 954 C CA . VAL A 1 126 ? 11.682 19.546 -11.605 1.00 95.56 126 VAL A CA 1
ATOM 955 C C . VAL A 1 126 ? 10.402 19.805 -12.401 1.00 95.56 126 VAL A C 1
ATOM 957 O O . VAL A 1 126 ? 9.303 19.747 -11.839 1.00 95.56 126 VAL A O 1
ATOM 960 N N . LYS A 1 127 ? 10.507 20.020 -13.717 1.00 96.62 127 LYS A N 1
ATOM 961 C CA . LYS A 1 127 ? 9.343 20.227 -14.594 1.00 96.62 127 LYS A CA 1
ATOM 962 C C . LYS A 1 127 ? 8.446 18.988 -14.648 1.00 96.62 127 LYS A C 1
ATOM 964 O O . LYS A 1 127 ? 7.221 19.109 -14.583 1.00 96.62 127 LYS A O 1
ATOM 969 N N . GLN A 1 128 ? 9.042 17.798 -14.728 1.00 96.56 128 GLN A N 1
ATOM 970 C CA . GLN A 1 128 ? 8.324 16.523 -14.715 1.00 96.56 128 GLN A CA 1
ATOM 971 C C . GLN A 1 128 ? 7.546 16.315 -13.409 1.00 96.56 128 GLN A C 1
ATOM 973 O O . GLN A 1 128 ? 6.348 16.029 -13.460 1.00 96.56 128 GLN A O 1
ATOM 978 N N . ILE A 1 129 ? 8.194 16.498 -12.252 1.00 96.75 129 ILE A N 1
ATOM 979 C CA . ILE A 1 129 ? 7.547 16.326 -10.944 1.00 96.75 129 ILE A CA 1
ATOM 980 C C . ILE A 1 129 ? 6.472 17.390 -10.726 1.00 96.75 129 ILE A C 1
ATOM 982 O O . ILE A 1 129 ? 5.361 17.059 -10.321 1.00 96.75 129 ILE A O 1
ATOM 986 N N . THR A 1 130 ? 6.734 18.648 -11.079 1.00 96.31 130 THR A N 1
ATOM 987 C CA . THR A 1 130 ? 5.730 19.720 -10.981 1.00 96.31 130 THR A CA 1
ATOM 988 C C . THR A 1 130 ? 4.483 19.391 -11.808 1.00 96.31 130 THR A C 1
ATOM 990 O O . THR A 1 130 ? 3.364 19.483 -11.301 1.00 96.31 130 THR A O 1
ATOM 993 N N . LYS A 1 131 ? 4.661 18.911 -13.048 1.00 96.88 131 LYS A N 1
ATOM 994 C CA . LYS A 1 131 ? 3.550 18.480 -13.912 1.00 96.88 131 LYS A CA 1
ATOM 995 C C . LYS A 1 131 ? 2.798 17.274 -13.343 1.00 96.88 131 LYS A C 1
ATOM 997 O O . LYS A 1 131 ? 1.578 17.204 -13.475 1.00 96.88 131 LYS A O 1
ATOM 1002 N N . LEU A 1 132 ? 3.509 16.321 -12.739 1.00 96.56 132 LEU A N 1
ATOM 1003 C CA . LEU A 1 132 ? 2.911 15.122 -12.151 1.00 96.56 132 LEU A CA 1
ATOM 1004 C C . LEU A 1 132 ? 2.056 15.458 -10.926 1.00 96.56 132 LEU A C 1
ATOM 1006 O O . LEU A 1 132 ? 0.948 14.942 -10.782 1.00 96.56 132 LEU A O 1
ATOM 1010 N N . LEU A 1 133 ? 2.569 16.329 -10.060 1.00 95.56 133 LEU A N 1
ATOM 1011 C CA . LEU A 1 133 ? 1.917 16.680 -8.808 1.00 95.56 133 LEU A CA 1
ATOM 1012 C C . LEU A 1 133 ? 0.790 17.710 -8.970 1.00 95.56 133 LEU A C 1
ATOM 1014 O O . LEU A 1 133 ? -0.052 17.804 -8.077 1.00 95.56 133 LEU A O 1
ATOM 1018 N N . LYS A 1 134 ? 0.759 18.467 -10.078 1.00 95.19 134 LYS A N 1
ATOM 1019 C CA . LYS A 1 134 ? -0.272 19.477 -10.381 1.00 95.19 134 LYS A CA 1
ATOM 1020 C C . LYS A 1 134 ? -0.526 20.405 -9.176 1.00 95.19 134 LYS A C 1
ATOM 1022 O O . LYS A 1 134 ? 0.425 20.902 -8.574 1.00 95.19 134 LYS A O 1
ATOM 1027 N N . ASP A 1 135 ? -1.787 20.564 -8.796 1.00 93.62 135 ASP A N 1
ATOM 1028 C CA . ASP A 1 135 ? -2.355 21.373 -7.717 1.00 93.62 135 ASP A CA 1
ATOM 1029 C C . ASP A 1 135 ? -2.343 20.692 -6.335 1.00 93.62 135 ASP A C 1
ATOM 1031 O O . ASP A 1 135 ? -2.796 21.275 -5.352 1.00 93.62 135 ASP A O 1
ATOM 1035 N N . ARG A 1 136 ? -1.807 19.467 -6.216 1.00 95.56 136 ARG A N 1
ATOM 1036 C CA . ARG A 1 136 ? -1.810 18.742 -4.934 1.00 95.56 136 ARG A CA 1
ATOM 1037 C C . ARG A 1 136 ? -1.112 19.543 -3.816 1.00 95.56 136 ARG A C 1
ATOM 1039 O O . ARG A 1 136 ? -0.103 20.204 -4.055 1.00 95.56 136 ARG A O 1
ATOM 1046 N N . PRO A 1 137 ? -1.543 19.428 -2.557 1.00 95.19 137 PRO A N 1
ATOM 1047 C CA . PRO A 1 137 ? -0.872 20.116 -1.460 1.00 95.19 137 PRO A CA 1
ATOM 1048 C C . PRO A 1 137 ? 0.581 19.635 -1.262 1.00 95.19 137 PRO A C 1
ATOM 1050 O O . PRO A 1 137 ? 0.882 18.440 -1.330 1.00 95.19 137 PRO A O 1
ATOM 1053 N N . ARG A 1 138 ? 1.501 20.573 -0.998 1.00 94.69 138 ARG A N 1
ATOM 1054 C CA . ARG A 1 138 ? 2.928 20.309 -0.706 1.00 94.69 138 ARG A CA 1
ATOM 1055 C C . ARG A 1 138 ? 3.184 20.220 0.798 1.00 94.69 138 ARG A C 1
ATOM 1057 O O . ARG A 1 138 ? 4.072 20.873 1.332 1.00 94.69 138 ARG A O 1
ATOM 1064 N N . ARG A 1 139 ? 2.356 19.438 1.488 1.00 93.94 139 ARG A N 1
ATOM 1065 C CA . ARG A 1 139 ? 2.517 19.187 2.921 1.00 93.94 139 ARG A CA 1
ATOM 1066 C C . ARG A 1 139 ? 3.470 18.014 3.149 1.00 93.94 139 ARG A C 1
ATOM 1068 O O . ARG A 1 139 ? 3.510 17.079 2.350 1.00 93.94 139 ARG A O 1
ATOM 1075 N N . ARG A 1 140 ? 4.214 18.064 4.253 1.00 94.00 140 ARG A N 1
ATOM 1076 C CA . ARG A 1 140 ? 5.216 17.053 4.624 1.00 94.00 140 ARG A CA 1
ATOM 1077 C C . ARG A 1 140 ? 4.616 15.655 4.816 1.00 94.00 140 ARG A C 1
ATOM 1079 O O . ARG A 1 140 ? 5.223 14.677 4.397 1.00 94.00 140 ARG A O 1
ATOM 1086 N N . ASP A 1 141 ? 3.411 15.565 5.379 1.00 94.19 141 ASP A N 1
ATOM 1087 C CA . ASP A 1 141 ? 2.668 14.314 5.612 1.00 94.19 141 ASP A CA 1
ATOM 1088 C C . ASP A 1 141 ? 2.311 13.562 4.318 1.00 94.19 141 ASP A C 1
ATOM 1090 O O . ASP A 1 141 ? 2.069 12.361 4.347 1.00 94.19 141 ASP A O 1
ATOM 1094 N N . LEU A 1 142 ? 2.331 14.246 3.170 1.00 96.12 142 LEU A N 1
ATOM 1095 C CA . LEU A 1 142 ? 2.018 13.669 1.860 1.00 96.12 142 LEU A CA 1
ATOM 1096 C C . LEU A 1 142 ? 3.252 13.197 1.083 1.00 96.12 142 LEU A C 1
ATOM 1098 O O . LEU A 1 142 ? 3.131 12.823 -0.082 1.00 96.12 142 LEU A O 1
ATOM 1102 N N . LEU A 1 143 ? 4.440 13.204 1.696 1.00 96.69 143 LEU A N 1
ATOM 1103 C CA . LEU A 1 143 ? 5.674 12.777 1.034 1.00 96.69 143 LEU A CA 1
ATOM 1104 C C . LEU A 1 143 ? 5.546 11.368 0.443 1.00 96.69 143 LEU A C 1
ATOM 1106 O O . LEU A 1 143 ? 5.875 11.163 -0.724 1.00 96.69 143 LEU A O 1
ATOM 1110 N N . ILE A 1 144 ? 5.017 10.415 1.214 1.00 96.62 144 ILE A N 1
ATOM 1111 C CA . ILE A 1 144 ? 4.859 9.029 0.757 1.00 96.62 144 ILE A CA 1
ATOM 1112 C C . ILE A 1 144 ? 3.884 8.910 -0.423 1.00 96.62 144 ILE A C 1
ATOM 1114 O O . ILE A 1 144 ? 4.150 8.171 -1.370 1.00 96.62 144 ILE A O 1
ATOM 1118 N N . GLU A 1 145 ? 2.810 9.701 -0.423 1.00 96.31 145 GLU A N 1
ATOM 1119 C CA . GLU A 1 145 ? 1.836 9.750 -1.518 1.00 96.31 145 GLU A CA 1
ATOM 1120 C C . GLU A 1 145 ? 2.482 10.264 -2.807 1.00 96.31 145 GLU A C 1
ATOM 1122 O O . GLU A 1 145 ? 2.274 9.716 -3.892 1.00 96.31 145 GLU A O 1
ATOM 1127 N N . HIS A 1 146 ? 3.330 11.288 -2.695 1.00 97.25 146 HIS A N 1
ATOM 1128 C CA . HIS A 1 146 ? 4.061 11.830 -3.838 1.00 97.25 146 HIS A CA 1
ATOM 1129 C C . HIS A 1 146 ? 5.117 10.850 -4.360 1.00 97.25 146 HIS A C 1
ATOM 1131 O O . HIS A 1 146 ? 5.251 10.705 -5.574 1.00 97.25 146 HIS A O 1
ATOM 1137 N N . LEU A 1 147 ? 5.806 10.114 -3.481 1.00 97.56 147 LEU A N 1
ATOM 1138 C CA . LEU A 1 147 ? 6.723 9.037 -3.881 1.00 97.56 147 LEU A CA 1
ATOM 1139 C C . LEU A 1 147 ? 5.986 7.925 -4.644 1.00 97.56 147 LEU A C 1
ATOM 1141 O O . LEU A 1 147 ? 6.470 7.468 -5.681 1.00 97.56 147 LEU A O 1
ATOM 1145 N N . HIS A 1 148 ? 4.785 7.539 -4.200 1.00 96.31 148 HIS A N 1
ATOM 1146 C CA . HIS A 1 148 ? 3.947 6.586 -4.930 1.00 96.31 148 HIS A CA 1
ATOM 1147 C C . HIS A 1 148 ? 3.582 7.079 -6.331 1.00 96.31 148 HIS A C 1
ATOM 1149 O O . HIS A 1 148 ? 3.687 6.305 -7.280 1.00 96.31 148 HIS A O 1
ATOM 1155 N N . LEU A 1 149 ? 3.222 8.357 -6.495 1.00 96.31 149 LEU A N 1
ATOM 1156 C CA . LEU A 1 149 ? 2.924 8.922 -7.817 1.00 96.31 149 LEU A CA 1
ATOM 1157 C C . LEU A 1 149 ? 4.128 8.859 -8.762 1.00 96.31 149 LEU A C 1
ATOM 1159 O O . LEU A 1 149 ? 3.965 8.525 -9.936 1.00 96.31 149 LEU A O 1
ATOM 1163 N N . ILE A 1 150 ? 5.324 9.185 -8.262 1.00 96.38 150 ILE A N 1
ATOM 1164 C CA . ILE A 1 150 ? 6.562 9.140 -9.052 1.00 96.38 150 ILE A CA 1
ATOM 1165 C C . ILE A 1 150 ? 6.836 7.705 -9.490 1.00 96.38 150 ILE A C 1
ATOM 1167 O O . ILE A 1 150 ? 7.024 7.456 -10.680 1.00 96.38 150 ILE A O 1
ATOM 1171 N N . GLN A 1 151 ? 6.784 6.753 -8.560 1.00 94.88 151 GLN A N 1
ATOM 1172 C CA . GLN A 1 151 ? 7.021 5.355 -8.889 1.00 94.88 151 GLN A CA 1
ATOM 1173 C C . GLN A 1 151 ? 5.974 4.791 -9.856 1.00 94.88 151 GLN A C 1
ATOM 1175 O O . GLN A 1 151 ? 6.334 4.101 -10.804 1.00 94.88 151 GLN A O 1
ATOM 1180 N N . ASP A 1 152 ? 4.693 5.108 -9.676 1.00 92.69 152 ASP A N 1
ATOM 1181 C CA . ASP A 1 152 ? 3.635 4.656 -10.583 1.00 92.69 152 ASP A CA 1
ATOM 1182 C C . ASP A 1 152 ? 3.796 5.239 -11.997 1.00 92.69 152 ASP A C 1
ATOM 1184 O O . ASP A 1 152 ? 3.394 4.604 -12.975 1.00 92.69 152 ASP A O 1
ATOM 1188 N N . ARG A 1 153 ? 4.379 6.440 -12.120 1.00 94.31 153 ARG A N 1
ATOM 1189 C CA . ARG A 1 153 ? 4.599 7.109 -13.407 1.00 94.31 153 ARG A CA 1
ATOM 1190 C C . ARG A 1 153 ? 5.873 6.656 -14.119 1.00 94.31 153 ARG A C 1
ATOM 1192 O O . ARG A 1 153 ? 5.838 6.511 -15.339 1.00 94.31 153 ARG A O 1
ATOM 1199 N N . PHE A 1 154 ? 6.978 6.503 -13.393 1.00 92.75 154 PHE A N 1
ATOM 1200 C CA . PHE A 1 154 ? 8.314 6.259 -13.957 1.00 92.75 154 PHE A CA 1
ATOM 1201 C C . PHE A 1 154 ? 8.830 4.829 -13.723 1.00 92.75 154 PHE A C 1
ATOM 1203 O O . PHE A 1 154 ? 9.883 4.459 -14.237 1.00 92.75 154 PHE A O 1
ATOM 1210 N N . GLY A 1 155 ? 8.112 4.015 -12.947 1.00 91.12 155 GLY A N 1
ATOM 1211 C CA . GLY A 1 155 ? 8.480 2.638 -12.598 1.00 91.12 155 GLY A CA 1
ATOM 1212 C C . GLY A 1 155 ? 9.550 2.518 -11.509 1.00 91.12 155 GLY A C 1
ATOM 1213 O O . GLY A 1 155 ? 9.786 1.422 -11.013 1.00 91.12 155 GLY A O 1
ATOM 1214 N N . HIS A 1 156 ? 10.191 3.624 -11.133 1.00 94.31 156 HIS A N 1
ATOM 1215 C CA . HIS A 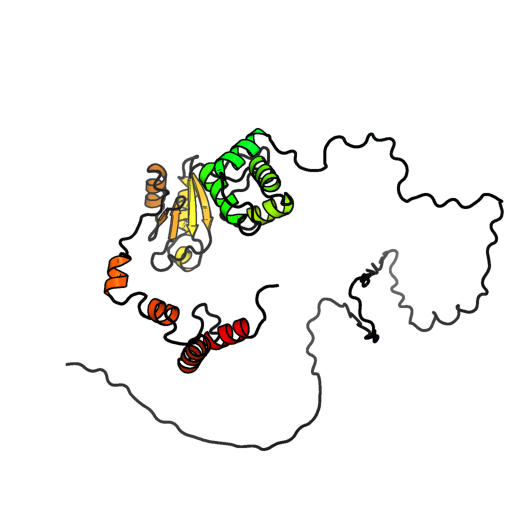1 156 ? 11.233 3.693 -10.114 1.00 94.31 156 HIS A CA 1
ATOM 1216 C C . HIS A 1 156 ? 11.388 5.133 -9.608 1.00 94.31 156 HIS A C 1
ATOM 1218 O O . HIS A 1 156 ? 10.804 6.071 -10.156 1.00 94.31 156 HIS A O 1
ATOM 1224 N N . LEU A 1 157 ? 12.197 5.311 -8.569 1.00 95.94 157 LEU A N 1
ATOM 1225 C CA . LEU A 1 157 ? 12.551 6.602 -7.996 1.00 95.94 157 LEU A CA 1
ATOM 1226 C C . LEU A 1 157 ? 13.992 6.944 -8.362 1.00 95.94 157 LEU A C 1
ATOM 1228 O O . LEU A 1 157 ? 14.936 6.483 -7.716 1.00 95.94 157 LEU A O 1
ATOM 1232 N N . SER A 1 158 ? 14.173 7.746 -9.411 1.00 94.88 158 SER A N 1
ATOM 1233 C CA . SER A 1 158 ? 15.512 8.198 -9.789 1.00 94.88 158 SER A CA 1
ATOM 1234 C C . SER A 1 158 ? 16.060 9.226 -8.796 1.00 94.88 158 SER A C 1
ATOM 1236 O O . SER A 1 158 ? 15.322 10.004 -8.184 1.00 94.88 158 SER A O 1
ATOM 1238 N N . SER A 1 159 ? 17.386 9.285 -8.684 1.00 93.44 159 SER A N 1
ATOM 1239 C CA . SER A 1 159 ? 18.072 10.302 -7.878 1.00 93.44 159 SER A CA 1
ATOM 1240 C C . SER A 1 159 ? 17.687 11.739 -8.258 1.00 93.44 159 SER A C 1
ATOM 1242 O O . SER A 1 159 ? 17.554 12.589 -7.377 1.00 93.44 159 SER A O 1
ATOM 1244 N N . ALA A 1 160 ? 17.460 11.993 -9.551 1.00 93.62 160 ALA A N 1
ATOM 1245 C CA . ALA A 1 160 ? 17.023 13.287 -10.065 1.00 93.62 160 ALA A CA 1
ATOM 1246 C C . ALA A 1 160 ? 15.583 13.619 -9.636 1.00 93.62 160 ALA A C 1
ATOM 1248 O O . ALA A 1 160 ? 15.306 14.738 -9.203 1.00 93.62 160 ALA A O 1
ATOM 1249 N N . HIS A 1 161 ? 14.670 12.639 -9.681 1.00 95.56 161 HIS A N 1
ATOM 1250 C CA . HIS A 1 161 ? 13.283 12.812 -9.229 1.00 95.56 161 HIS A CA 1
ATOM 1251 C C . HIS A 1 161 ? 13.182 13.045 -7.722 1.00 95.56 161 HIS A C 1
ATOM 1253 O O . HIS A 1 161 ? 12.394 13.888 -7.299 1.00 95.56 161 HIS A O 1
ATOM 1259 N N . LEU A 1 162 ? 13.990 12.352 -6.914 1.00 95.62 162 LEU A N 1
ATOM 1260 C CA . LEU A 1 162 ? 14.031 12.563 -5.462 1.00 95.62 162 LEU A CA 1
ATOM 1261 C C . LEU A 1 162 ? 14.559 13.959 -5.104 1.00 95.62 162 LEU A C 1
ATOM 1263 O O . LEU A 1 162 ? 13.975 14.635 -4.258 1.00 95.62 162 LEU A O 1
ATOM 1267 N N . ALA A 1 163 ? 15.618 14.421 -5.777 1.00 94.75 163 ALA A N 1
ATOM 1268 C CA . ALA A 1 163 ? 16.148 15.769 -5.576 1.00 94.75 163 ALA A CA 1
ATOM 1269 C C . ALA A 1 163 ? 15.135 16.849 -6.003 1.00 94.75 163 ALA A C 1
ATOM 1271 O O . ALA A 1 163 ? 14.916 17.818 -5.273 1.00 94.75 163 ALA A O 1
ATOM 1272 N N . ALA A 1 164 ? 14.457 16.651 -7.139 1.00 95.62 164 ALA A N 1
ATOM 1273 C CA . ALA A 1 164 ? 13.385 17.529 -7.602 1.00 95.62 164 ALA A CA 1
ATOM 1274 C C . ALA A 1 164 ? 12.203 17.576 -6.618 1.00 95.62 164 ALA A C 1
ATOM 1276 O O . ALA A 1 164 ? 11.696 18.656 -6.309 1.00 95.62 164 ALA A O 1
ATOM 1277 N N . LEU A 1 165 ? 11.781 16.422 -6.090 1.00 96.56 165 LEU A N 1
ATOM 1278 C CA . LEU A 1 165 ? 10.709 16.347 -5.099 1.00 96.56 165 LEU A CA 1
ATOM 1279 C C . LEU A 1 165 ? 11.082 17.090 -3.810 1.00 96.56 165 LEU A C 1
ATOM 1281 O O . LEU A 1 165 ? 10.270 17.864 -3.305 1.00 96.56 165 LEU A O 1
ATOM 1285 N N . ALA A 1 166 ? 12.309 16.901 -3.316 1.00 96.00 166 ALA A N 1
ATOM 1286 C CA . ALA A 1 166 ? 12.815 17.592 -2.132 1.00 96.00 166 ALA A CA 1
ATOM 1287 C C . ALA A 1 166 ? 12.756 19.119 -2.298 1.00 96.00 166 ALA A C 1
ATOM 1289 O O . ALA A 1 166 ? 12.241 19.814 -1.422 1.00 96.00 166 ALA A O 1
ATOM 1290 N N . GLN A 1 167 ? 13.179 19.639 -3.458 1.00 94.75 167 GLN A N 1
ATOM 1291 C CA . GLN A 1 167 ? 13.082 21.067 -3.769 1.00 94.75 167 GLN A CA 1
ATOM 1292 C C . GLN A 1 167 ? 11.625 21.557 -3.790 1.00 94.75 167 GLN A C 1
ATOM 1294 O O . GLN A 1 167 ? 11.310 22.570 -3.168 1.00 94.75 167 GLN A O 1
ATOM 1299 N N . ILE A 1 168 ? 10.726 20.841 -4.475 1.00 95.25 168 ILE A N 1
ATOM 1300 C CA . ILE A 1 168 ? 9.315 21.240 -4.624 1.00 95.25 168 ILE A CA 1
ATOM 1301 C C . ILE A 1 168 ? 8.580 21.231 -3.277 1.00 95.25 168 ILE A C 1
ATOM 1303 O O . ILE A 1 168 ? 7.744 22.097 -3.020 1.00 95.25 168 ILE A O 1
ATOM 1307 N N . MET A 1 169 ? 8.877 20.256 -2.418 1.00 95.44 169 MET A N 1
ATOM 1308 C CA . MET A 1 169 ? 8.271 20.133 -1.091 1.00 95.44 169 MET A CA 1
ATOM 1309 C C . MET A 1 169 ? 8.973 20.971 -0.018 1.00 95.44 169 MET A C 1
ATOM 1311 O O . MET A 1 169 ? 8.482 21.027 1.106 1.00 95.44 169 MET A O 1
ATOM 1315 N N . LYS A 1 170 ? 10.101 21.618 -0.348 1.00 95.31 170 LYS A N 1
ATOM 1316 C CA . LYS A 1 170 ? 10.973 22.326 0.603 1.00 95.31 170 LYS A CA 1
ATOM 1317 C C . LYS A 1 170 ? 11.438 21.425 1.760 1.00 95.31 170 LYS A C 1
ATOM 1319 O O . LYS A 1 170 ? 11.482 21.853 2.910 1.00 95.31 170 LYS A O 1
ATOM 1324 N N . LEU A 1 171 ? 11.779 20.176 1.444 1.00 95.38 171 LEU A N 1
ATOM 1325 C CA . LEU A 1 171 ? 12.328 19.191 2.380 1.00 95.38 171 LEU A CA 1
ATOM 1326 C C . LEU A 1 171 ? 13.813 18.953 2.102 1.00 95.38 171 LEU A C 1
ATOM 1328 O O . LEU A 1 171 ? 14.317 19.241 1.014 1.00 95.38 171 LEU A O 1
ATOM 1332 N N . SER A 1 172 ? 14.527 18.396 3.081 1.00 94.38 172 SER A N 1
ATOM 1333 C CA . SER A 1 172 ? 15.912 17.985 2.853 1.00 94.38 172 SER A CA 1
ATOM 1334 C C . SER A 1 172 ? 15.968 16.776 1.908 1.00 94.38 172 SER A C 1
ATOM 1336 O O . SER A 1 172 ? 15.116 15.888 1.957 1.00 94.38 172 SER A O 1
ATOM 1338 N N . GLN A 1 173 ? 16.993 16.709 1.051 1.00 92.81 173 GLN A N 1
ATOM 1339 C CA . GLN A 1 173 ? 17.185 15.544 0.174 1.00 92.81 173 GLN A CA 1
ATOM 1340 C C . GLN A 1 173 ? 17.412 14.256 0.980 1.00 92.81 173 GLN A C 1
ATOM 1342 O O . GLN A 1 173 ? 16.984 13.188 0.548 1.00 92.81 173 GLN A O 1
ATOM 1347 N N . ALA A 1 174 ? 18.056 14.367 2.149 1.00 93.88 174 ALA A N 1
ATOM 1348 C CA . ALA A 1 174 ? 18.282 13.250 3.061 1.00 93.88 174 ALA A CA 1
ATOM 1349 C C . ALA A 1 174 ? 16.956 12.670 3.564 1.00 93.88 174 ALA A C 1
ATOM 1351 O O . ALA A 1 174 ? 16.724 11.484 3.397 1.00 93.88 174 ALA A O 1
ATOM 1352 N N . GLU A 1 175 ? 16.046 13.509 4.058 1.00 94.69 175 GLU A N 1
ATOM 1353 C CA . GLU A 1 175 ? 14.736 13.073 4.556 1.00 94.69 175 GLU A CA 1
ATOM 1354 C C . GLU A 1 175 ? 13.897 12.368 3.478 1.00 94.69 175 GLU A C 1
ATOM 1356 O O . GLU A 1 175 ? 13.272 11.333 3.727 1.00 94.69 175 GLU A O 1
ATOM 1361 N N . VAL A 1 176 ? 13.907 12.905 2.253 1.00 95.88 176 VAL A N 1
ATOM 1362 C CA . VAL A 1 176 ? 13.208 12.292 1.117 1.00 95.88 176 VAL A CA 1
ATOM 1363 C C . VAL A 1 176 ? 13.831 10.941 0.755 1.00 95.88 176 VAL A C 1
ATOM 1365 O O . VAL A 1 176 ? 13.106 9.970 0.532 1.00 95.88 176 VAL A O 1
ATOM 1368 N N . TYR A 1 177 ? 15.163 10.857 0.727 1.00 95.06 177 TYR A N 1
ATOM 1369 C CA . TYR A 1 177 ? 15.883 9.620 0.425 1.00 95.06 177 TYR A CA 1
ATOM 1370 C C . TYR A 1 177 ? 15.711 8.561 1.522 1.00 95.06 177 TYR A C 1
ATOM 1372 O O . TYR A 1 177 ? 15.454 7.402 1.209 1.00 95.06 177 TYR A O 1
ATOM 1380 N N . GLU A 1 178 ? 15.804 8.943 2.795 1.00 95.19 178 GLU A N 1
ATOM 1381 C CA . GLU A 1 178 ? 15.577 8.068 3.948 1.00 95.19 178 GLU A CA 1
ATOM 1382 C C . GLU A 1 178 ? 14.174 7.471 3.888 1.00 95.19 178 GLU A C 1
ATOM 1384 O O . GLU A 1 178 ? 14.032 6.249 3.896 1.00 95.19 178 GLU A O 1
ATOM 1389 N N . THR A 1 179 ? 13.157 8.317 3.693 1.00 96.00 179 THR A N 1
ATOM 1390 C CA . THR A 1 179 ? 11.768 7.869 3.534 1.00 96.00 179 THR A CA 1
ATOM 1391 C C . THR A 1 179 ? 11.634 6.895 2.365 1.00 96.00 179 THR A C 1
ATOM 1393 O O . THR A 1 179 ? 11.070 5.816 2.526 1.00 96.00 179 THR A O 1
ATOM 1396 N N . ALA A 1 180 ? 12.182 7.230 1.193 1.00 96.31 180 ALA A N 1
ATOM 1397 C CA . ALA A 1 180 ? 12.107 6.370 0.014 1.00 96.31 180 ALA A CA 1
ATOM 1398 C C . ALA A 1 180 ? 12.831 5.027 0.214 1.00 96.31 180 ALA A C 1
ATOM 1400 O O . ALA A 1 180 ? 12.317 3.989 -0.185 1.00 96.31 180 ALA A O 1
ATOM 1401 N N . SER A 1 181 ? 14.000 5.030 0.853 1.00 94.69 181 SER A N 1
ATOM 1402 C CA . SER A 1 181 ? 14.806 3.825 1.083 1.00 94.69 181 SER A CA 1
ATOM 1403 C C . SER A 1 181 ? 14.264 2.917 2.191 1.00 94.69 181 SER A C 1
ATOM 1405 O O . SER A 1 181 ? 14.536 1.718 2.180 1.00 94.69 181 SER A O 1
ATOM 1407 N N . PHE A 1 182 ? 13.479 3.462 3.124 1.00 95.62 182 PHE A N 1
ATOM 1408 C CA . PHE A 1 182 ? 12.887 2.708 4.227 1.00 95.62 182 PHE A CA 1
ATOM 1409 C C . PHE A 1 182 ? 11.803 1.725 3.755 1.00 95.62 182 PHE A C 1
ATOM 1411 O O . PHE A 1 182 ? 11.718 0.600 4.249 1.00 95.62 182 PHE A O 1
ATOM 1418 N N . TYR A 1 183 ? 10.970 2.118 2.785 1.00 94.44 183 TYR A N 1
ATOM 1419 C CA . TYR A 1 183 ? 9.885 1.263 2.300 1.00 94.44 183 TYR A CA 1
ATOM 1420 C C . TYR A 1 183 ? 10.348 0.334 1.172 1.00 94.44 183 TYR A C 1
ATOM 1422 O O . TYR A 1 183 ? 10.644 0.769 0.064 1.00 94.44 183 TYR A O 1
ATOM 1430 N N . HIS A 1 184 ? 10.262 -0.978 1.409 1.00 87.69 184 HIS A N 1
ATOM 1431 C CA . HIS A 1 184 ? 10.656 -2.033 0.460 1.00 87.69 184 HIS A CA 1
ATOM 1432 C C . HIS A 1 184 ? 9.995 -1.921 -0.931 1.00 87.69 184 HIS A C 1
ATOM 1434 O O . HIS A 1 184 ? 10.504 -2.442 -1.925 1.00 87.69 184 HIS A O 1
ATOM 1440 N N . HIS A 1 185 ? 8.810 -1.321 -1.032 1.00 89.50 185 HIS A N 1
ATOM 1441 C CA . HIS A 1 185 ? 8.113 -1.219 -2.312 1.00 89.50 185 HIS A CA 1
ATOM 1442 C C . HIS A 1 185 ? 8.684 -0.145 -3.234 1.00 89.50 185 HIS A C 1
ATOM 1444 O O . HIS A 1 185 ? 8.347 -0.180 -4.416 1.00 89.50 185 HIS A O 1
ATOM 1450 N N . PHE A 1 186 ? 9.512 0.772 -2.731 1.00 94.50 186 PHE A N 1
ATOM 1451 C CA . PHE A 1 186 ? 10.148 1.799 -3.540 1.00 94.50 186 PHE A CA 1
ATOM 1452 C C . PHE A 1 186 ? 11.463 1.309 -4.146 1.00 94.50 186 PHE A C 1
ATOM 1454 O O . PHE A 1 186 ? 12.378 0.870 -3.455 1.00 94.50 186 PHE A O 1
ATOM 1461 N N . ASP A 1 187 ? 11.558 1.428 -5.463 1.00 93.12 187 ASP A N 1
ATOM 1462 C CA . ASP A 1 187 ? 12.739 1.096 -6.240 1.00 93.12 187 ASP A CA 1
ATOM 1463 C C . ASP A 1 187 ? 13.599 2.346 -6.418 1.00 93.12 187 ASP A C 1
ATOM 1465 O O . ASP A 1 187 ? 13.429 3.115 -7.363 1.00 93.12 187 ASP A O 1
ATOM 1469 N N . VAL A 1 188 ? 14.515 2.574 -5.479 1.00 93.50 188 VAL A N 1
ATOM 1470 C CA . VAL A 1 188 ? 15.426 3.724 -5.517 1.00 93.50 188 VAL A CA 1
ATOM 1471 C C . VAL A 1 188 ? 16.604 3.437 -6.447 1.00 93.50 188 VAL A C 1
ATOM 1473 O O . VAL A 1 188 ? 17.382 2.513 -6.211 1.00 93.50 188 VAL A O 1
ATOM 1476 N N . VAL A 1 189 ? 16.763 4.260 -7.486 1.00 92.50 189 VAL A N 1
ATOM 1477 C CA . VAL A 1 189 ? 17.837 4.136 -8.482 1.00 92.50 189 VAL A CA 1
ATOM 1478 C C . VAL A 1 189 ? 18.850 5.262 -8.290 1.00 92.50 189 VAL A C 1
ATOM 1480 O O . VAL A 1 189 ? 18.539 6.460 -8.372 1.00 92.50 189 VAL A O 1
ATOM 1483 N N . ARG A 1 190 ? 20.091 4.864 -8.005 1.00 87.31 190 ARG A N 1
ATOM 1484 C CA . ARG A 1 190 ? 21.227 5.784 -7.888 1.00 87.31 190 ARG A CA 1
ATOM 1485 C C . ARG A 1 190 ? 21.690 6.237 -9.272 1.00 87.31 190 ARG A C 1
ATOM 1487 O O . ARG A 1 190 ? 21.381 5.604 -10.277 1.00 87.31 190 ARG A O 1
ATOM 1494 N N . GLU A 1 191 ? 22.429 7.340 -9.319 1.00 79.62 191 GLU A N 1
ATOM 1495 C CA . GLU A 1 191 ? 23.076 7.793 -10.556 1.00 79.62 191 GLU A CA 1
ATOM 1496 C C . GLU A 1 191 ? 23.887 6.653 -11.182 1.00 79.62 191 GLU A C 1
ATOM 1498 O O . GLU A 1 191 ? 24.544 5.885 -10.475 1.00 79.62 191 GLU A O 1
ATOM 1503 N N . ASN A 1 192 ? 23.793 6.531 -12.506 1.00 78.31 192 ASN A N 1
ATOM 1504 C CA . ASN A 1 192 ? 24.482 5.519 -13.312 1.00 78.31 192 ASN A CA 1
ATOM 1505 C C . ASN A 1 192 ? 24.117 4.058 -12.987 1.00 78.31 192 ASN A C 1
ATOM 1507 O O . ASN A 1 192 ? 24.792 3.139 -13.440 1.00 78.31 192 ASN A O 1
ATOM 1511 N N . SER A 1 193 ? 23.049 3.821 -12.220 1.00 85.12 193 SER A N 1
ATOM 1512 C CA . SER A 1 193 ? 22.512 2.478 -11.991 1.00 85.12 193 SER A CA 1
ATOM 1513 C C . SER A 1 193 ? 21.429 2.155 -13.018 1.00 85.12 193 SER A C 1
ATOM 1515 O O . SER A 1 193 ? 20.626 3.019 -13.375 1.00 85.12 193 SER A O 1
ATOM 1517 N N . ALA A 1 194 ? 21.385 0.904 -13.479 1.00 84.25 194 ALA A N 1
ATOM 1518 C CA . ALA A 1 194 ? 20.348 0.452 -14.399 1.00 84.25 194 ALA A CA 1
ATOM 1519 C C . ALA A 1 194 ? 18.959 0.530 -13.745 1.00 84.25 194 ALA A C 1
ATOM 1521 O O . ALA A 1 194 ? 18.785 0.186 -12.570 1.00 84.25 194 ALA A O 1
ATOM 1522 N N . ALA A 1 195 ? 17.966 0.967 -14.521 1.00 87.56 195 ALA A N 1
ATOM 1523 C CA . ALA A 1 195 ? 16.577 0.944 -14.089 1.00 87.56 195 ALA A CA 1
ATOM 1524 C C . ALA A 1 195 ? 16.111 -0.508 -13.865 1.00 87.56 195 ALA A C 1
ATOM 1526 O O . ALA A 1 195 ? 16.564 -1.421 -14.565 1.00 87.56 195 ALA A O 1
ATOM 1527 N N . PRO A 1 196 ? 15.202 -0.749 -12.904 1.00 88.81 196 PRO A N 1
ATOM 1528 C CA . PRO A 1 196 ? 14.649 -2.077 -12.712 1.00 88.81 196 PRO A CA 1
ATOM 1529 C C . PRO A 1 196 ? 13.856 -2.521 -13.954 1.00 88.81 196 PRO A C 1
ATOM 1531 O O . PRO A 1 196 ? 13.250 -1.685 -14.629 1.00 88.81 196 PRO A O 1
ATOM 1534 N N . PRO A 1 197 ? 13.802 -3.836 -14.232 1.00 91.44 197 PRO A N 1
ATOM 1535 C CA . PRO A 1 197 ? 12.950 -4.382 -15.281 1.00 91.44 197 PRO A CA 1
ATOM 1536 C C . PRO A 1 197 ? 11.481 -3.959 -15.149 1.00 91.44 197 PRO A C 1
ATOM 1538 O O . PRO A 1 197 ? 10.974 -3.791 -14.036 1.00 91.44 197 PRO A O 1
ATOM 1541 N N . GLU A 1 198 ? 10.790 -3.869 -16.293 1.00 90.56 198 GLU A N 1
ATOM 1542 C CA . GLU A 1 198 ? 9.400 -3.393 -16.428 1.00 90.56 198 GLU A CA 1
ATOM 1543 C C . GLU A 1 198 ? 8.443 -4.051 -15.421 1.00 90.56 198 GLU A C 1
ATOM 1545 O O . GLU A 1 198 ? 7.579 -3.394 -14.836 1.00 90.56 198 GLU A O 1
ATOM 1550 N N . ILE A 1 199 ? 8.588 -5.361 -15.200 1.00 93.56 199 ILE A N 1
ATOM 1551 C CA . ILE A 1 199 ? 7.693 -6.133 -14.341 1.00 93.56 199 ILE A CA 1
ATOM 1552 C C . ILE A 1 199 ? 8.480 -6.750 -13.196 1.00 93.56 199 ILE A C 1
ATOM 1554 O O . ILE A 1 199 ? 9.440 -7.484 -13.398 1.00 93.56 199 ILE A O 1
ATOM 1558 N N . THR A 1 200 ? 8.010 -6.543 -11.968 1.00 94.75 200 THR A N 1
ATOM 1559 C CA . THR A 1 200 ? 8.542 -7.250 -10.798 1.00 94.75 200 THR A CA 1
ATOM 1560 C C . THR A 1 200 ? 7.578 -8.338 -10.340 1.00 94.75 200 THR A C 1
ATOM 1562 O O . THR A 1 200 ? 6.433 -8.051 -9.986 1.00 94.75 200 THR A O 1
ATOM 1565 N N . ILE A 1 201 ? 8.049 -9.585 -10.319 1.00 96.56 201 ILE A N 1
ATOM 1566 C CA . ILE A 1 201 ? 7.372 -10.718 -9.692 1.00 96.56 201 ILE A CA 1
ATOM 1567 C C . ILE A 1 201 ? 7.920 -10.877 -8.276 1.00 96.56 201 ILE A C 1
ATOM 1569 O O . ILE A 1 201 ? 9.095 -11.186 -8.087 1.00 96.56 201 ILE A O 1
ATOM 1573 N N . ARG A 1 202 ? 7.056 -10.691 -7.279 1.00 96.56 202 ARG A N 1
ATOM 1574 C CA . ARG A 1 202 ? 7.370 -10.900 -5.863 1.00 96.56 202 ARG A CA 1
ATOM 1575 C C . ARG A 1 202 ? 6.784 -12.233 -5.419 1.00 96.56 202 ARG A C 1
ATOM 1577 O O . ARG A 1 202 ? 5.589 -12.444 -5.594 1.00 96.56 202 ARG A O 1
ATOM 1584 N N . VAL A 1 203 ? 7.574 -13.125 -4.834 1.00 97.25 203 VAL A N 1
ATOM 1585 C CA . VAL A 1 203 ? 7.067 -14.393 -4.275 1.00 97.25 203 VAL A CA 1
ATOM 1586 C C . VAL A 1 203 ? 7.197 -14.365 -2.760 1.00 97.25 203 VAL A C 1
ATOM 1588 O O . VAL A 1 203 ? 8.276 -14.080 -2.245 1.00 97.25 203 VAL A O 1
ATOM 1591 N N . CYS A 1 204 ? 6.105 -14.662 -2.055 1.00 97.19 204 CYS A N 1
ATOM 1592 C CA . CYS A 1 204 ? 6.098 -14.740 -0.598 1.00 97.19 204 CYS A CA 1
ATOM 1593 C C . CYS A 1 204 ? 7.014 -15.874 -0.115 1.00 97.19 204 CYS A C 1
ATOM 1595 O O . CYS A 1 204 ? 6.897 -17.003 -0.595 1.00 97.19 204 CYS A O 1
ATOM 1597 N N . ASN A 1 205 ? 7.894 -15.588 0.845 1.00 95.56 205 ASN A N 1
ATOM 1598 C CA . ASN A 1 205 ? 8.787 -16.572 1.468 1.00 95.56 205 ASN A CA 1
ATOM 1599 C C . ASN A 1 205 ? 8.443 -16.887 2.938 1.00 95.56 205 ASN A C 1
ATOM 1601 O O . ASN A 1 205 ? 9.209 -17.576 3.605 1.00 95.56 205 ASN A O 1
ATOM 1605 N N . SER A 1 206 ? 7.315 -16.388 3.454 1.00 96.06 206 SER A N 1
ATOM 1606 C CA . SER A 1 206 ? 6.863 -16.673 4.823 1.00 96.06 206 SER A CA 1
ATOM 1607 C C . SER A 1 206 ? 6.379 -18.117 4.989 1.00 96.06 206 SER A C 1
ATOM 1609 O O . SER A 1 206 ? 6.053 -18.781 4.004 1.00 96.06 206 SER A O 1
ATOM 1611 N N . LEU A 1 207 ? 6.272 -18.575 6.242 1.00 96.62 207 LEU A N 1
ATOM 1612 C CA . LEU A 1 207 ? 6.059 -19.978 6.627 1.00 96.62 207 LEU A CA 1
ATOM 1613 C C . LEU A 1 207 ? 5.013 -20.726 5.783 1.00 96.62 207 LEU A C 1
ATOM 1615 O O . LEU A 1 207 ? 5.352 -21.713 5.136 1.00 96.62 207 LEU A O 1
ATOM 1619 N N . SER A 1 208 ? 3.769 -20.239 5.715 1.00 96.88 208 SER A N 1
ATOM 1620 C CA . SER A 1 208 ? 2.697 -20.925 4.972 1.00 96.88 208 SER A CA 1
ATOM 1621 C C . SER A 1 208 ? 3.014 -21.078 3.480 1.00 96.88 208 SER A C 1
ATOM 1623 O O . SER A 1 208 ? 2.688 -22.091 2.867 1.00 96.88 208 SER A O 1
ATOM 1625 N N . CYS A 1 209 ? 3.673 -20.084 2.879 1.00 97.50 209 CYS A N 1
ATOM 1626 C CA . CYS A 1 209 ? 4.080 -20.143 1.476 1.00 97.50 209 CYS A CA 1
ATOM 1627 C C . CYS A 1 209 ? 5.318 -21.021 1.276 1.00 97.50 209 CYS A C 1
ATOM 1629 O O . CYS A 1 209 ? 5.405 -21.712 0.261 1.00 97.50 209 CYS A O 1
ATOM 1631 N N . ASP A 1 210 ? 6.246 -21.028 2.233 1.00 96.81 210 ASP A N 1
ATOM 1632 C CA . ASP A 1 210 ? 7.425 -21.890 2.198 1.00 96.81 210 ASP A CA 1
ATOM 1633 C C . ASP A 1 210 ? 7.033 -23.371 2.251 1.00 96.81 210 ASP A C 1
ATOM 1635 O O . ASP A 1 210 ? 7.432 -24.140 1.374 1.00 96.81 210 ASP A O 1
ATOM 1639 N N . MET A 1 211 ? 6.144 -23.734 3.184 1.00 96.56 211 MET A N 1
ATOM 1640 C CA . MET A 1 211 ? 5.552 -25.074 3.289 1.00 96.56 211 MET A CA 1
ATOM 1641 C C . MET A 1 211 ? 4.795 -25.468 2.013 1.00 96.56 211 MET A C 1
ATOM 1643 O O . MET A 1 211 ? 4.899 -26.601 1.550 1.00 96.56 211 MET A O 1
ATOM 1647 N N . ALA A 1 212 ? 4.099 -24.517 1.385 1.00 96.19 212 ALA A N 1
ATOM 1648 C CA . ALA A 1 212 ? 3.410 -24.728 0.112 1.00 96.19 212 ALA A CA 1
ATOM 1649 C C . ALA A 1 212 ? 4.352 -24.745 -1.120 1.00 96.19 212 ALA A C 1
ATOM 1651 O O . ALA A 1 212 ? 3.894 -24.868 -2.258 1.00 96.19 212 ALA A O 1
ATOM 1652 N N . GLY A 1 213 ? 5.673 -24.635 -0.930 1.00 95.62 213 GLY A N 1
ATOM 1653 C CA . GLY A 1 213 ? 6.674 -24.807 -1.985 1.00 95.62 213 GLY A CA 1
ATOM 1654 C C . GLY A 1 213 ? 7.153 -23.523 -2.670 1.00 95.62 213 GLY A C 1
ATOM 1655 O O . GLY A 1 213 ? 7.682 -23.595 -3.786 1.00 95.62 213 GLY A O 1
ATOM 1656 N N . ALA A 1 214 ? 7.034 -22.353 -2.036 1.00 95.94 214 ALA A N 1
ATOM 1657 C CA . ALA A 1 214 ? 7.487 -21.074 -2.595 1.00 95.94 214 ALA A CA 1
ATOM 1658 C C . ALA A 1 214 ? 8.967 -21.072 -3.027 1.00 95.94 214 ALA A C 1
ATOM 1660 O O . ALA A 1 214 ? 9.289 -20.564 -4.105 1.00 95.94 214 ALA A O 1
ATOM 1661 N N . LYS A 1 215 ? 9.864 -21.729 -2.273 1.00 95.94 215 LYS A N 1
ATOM 1662 C CA . LYS A 1 215 ? 11.281 -21.912 -2.659 1.00 95.94 215 LYS A CA 1
ATOM 1663 C C . LYS A 1 215 ? 11.442 -22.559 -4.037 1.00 95.94 215 LYS A C 1
ATOM 1665 O O . LYS A 1 215 ? 12.286 -22.138 -4.829 1.00 95.94 215 LYS A O 1
ATOM 1670 N N . LYS A 1 216 ? 10.617 -23.563 -4.361 1.00 96.38 216 LYS A N 1
ATOM 1671 C CA . LYS A 1 216 ? 10.643 -24.234 -5.673 1.00 96.38 216 LYS A CA 1
ATOM 1672 C C . LYS A 1 216 ? 10.183 -23.285 -6.783 1.00 96.38 216 LYS A C 1
ATOM 1674 O O . LYS A 1 216 ? 10.720 -23.337 -7.887 1.00 96.38 216 LYS A O 1
ATOM 1679 N N . ILE A 1 217 ? 9.215 -22.410 -6.499 1.00 96.12 217 ILE A N 1
ATOM 1680 C CA . ILE A 1 217 ? 8.730 -21.396 -7.447 1.00 96.12 217 ILE A CA 1
ATOM 1681 C C . ILE A 1 217 ? 9.825 -20.368 -7.732 1.00 96.12 217 ILE A C 1
ATOM 1683 O O . ILE A 1 217 ? 10.119 -20.132 -8.901 1.00 96.12 217 ILE A O 1
ATOM 1687 N N . LEU A 1 218 ? 10.469 -19.823 -6.696 1.00 95.69 218 LEU A N 1
ATOM 1688 C CA . LEU A 1 218 ? 11.571 -18.865 -6.837 1.00 95.69 218 LEU A CA 1
ATOM 1689 C C . LEU A 1 218 ? 12.712 -19.428 -7.692 1.00 95.69 218 LEU A C 1
ATOM 1691 O O . LEU A 1 218 ? 13.098 -18.804 -8.678 1.00 95.69 218 LEU A O 1
ATOM 1695 N N . LYS A 1 219 ? 13.179 -20.650 -7.396 1.00 95.88 219 LYS A N 1
ATOM 1696 C CA . LYS A 1 219 ? 14.229 -21.321 -8.187 1.00 95.88 219 LYS A CA 1
ATOM 1697 C C . LYS A 1 219 ? 13.834 -21.501 -9.657 1.00 95.88 219 LYS A C 1
ATOM 1699 O O . LYS A 1 219 ? 14.662 -21.326 -10.546 1.00 95.88 219 LYS A O 1
ATOM 1704 N N . LYS A 1 220 ? 12.572 -21.852 -9.932 1.00 96.25 220 LYS A N 1
ATOM 1705 C CA . LYS A 1 220 ? 12.068 -22.012 -11.307 1.00 96.25 220 LYS A CA 1
ATOM 1706 C C . LYS A 1 220 ? 11.963 -20.679 -12.045 1.00 96.25 220 LYS A C 1
ATOM 1708 O O . LYS A 1 220 ? 12.244 -20.640 -13.239 1.00 96.25 220 LYS A O 1
ATOM 1713 N N . LEU A 1 221 ? 11.544 -19.616 -11.361 1.00 95.00 221 LEU A N 1
ATOM 1714 C CA . LEU A 1 221 ? 11.440 -18.282 -11.945 1.00 95.00 221 LEU A CA 1
ATOM 1715 C C . LEU A 1 221 ? 12.818 -17.697 -12.247 1.00 95.00 221 LEU A C 1
ATOM 1717 O O . LEU A 1 221 ? 12.999 -17.188 -13.342 1.00 95.00 221 LEU A O 1
ATOM 1721 N N . ALA A 1 222 ? 13.799 -17.864 -11.358 1.00 93.25 222 ALA A N 1
ATOM 1722 C CA . ALA A 1 222 ? 15.167 -17.392 -11.585 1.00 93.25 222 ALA A CA 1
ATOM 1723 C C . ALA A 1 222 ? 15.795 -17.948 -12.879 1.00 93.25 222 ALA A C 1
ATOM 1725 O O . ALA A 1 222 ? 16.570 -17.260 -13.525 1.00 93.25 222 ALA A O 1
ATOM 1726 N N . LYS A 1 223 ? 15.428 -19.172 -13.289 1.00 93.69 223 LYS A N 1
ATOM 1727 C CA . LYS A 1 223 ? 15.934 -19.809 -14.520 1.00 93.69 223 LYS A CA 1
ATOM 1728 C C . LYS A 1 223 ? 15.138 -19.487 -15.790 1.00 93.69 223 LYS A C 1
ATOM 1730 O O . LYS A 1 223 ? 15.616 -19.759 -16.882 1.00 93.69 223 LYS A O 1
ATOM 1735 N N . ARG A 1 224 ? 13.881 -19.045 -15.667 1.00 93.69 224 ARG A N 1
ATOM 1736 C CA . ARG A 1 224 ? 12.924 -18.960 -16.796 1.00 93.69 224 ARG A CA 1
ATOM 1737 C C . ARG A 1 224 ? 12.305 -17.577 -16.979 1.00 93.69 224 ARG A C 1
ATOM 1739 O O . ARG A 1 224 ? 11.475 -17.409 -17.874 1.00 93.69 224 ARG A O 1
ATOM 1746 N N . ALA A 1 225 ? 12.610 -16.633 -16.094 1.00 92.44 225 ALA A N 1
ATOM 1747 C CA . ALA A 1 225 ? 12.142 -15.265 -16.212 1.00 92.44 225 ALA A CA 1
ATOM 1748 C C . ALA A 1 225 ? 12.847 -14.587 -17.400 1.00 92.44 225 ALA A C 1
ATOM 1750 O O . ALA A 1 225 ? 14.061 -14.712 -17.525 1.00 92.44 225 ALA A O 1
ATOM 1751 N N . PRO A 1 226 ? 12.098 -13.911 -18.283 1.00 93.38 226 PRO A N 1
ATOM 1752 C CA . PRO A 1 226 ? 12.686 -13.103 -19.346 1.00 93.38 226 PRO A CA 1
ATOM 1753 C C . PRO A 1 226 ? 13.321 -11.826 -18.772 1.00 93.38 226 PRO A C 1
ATOM 1755 O O . PRO A 1 226 ? 12.980 -11.422 -17.663 1.00 93.38 226 PRO A O 1
ATOM 1758 N N . GLU A 1 227 ? 14.179 -11.153 -19.541 1.00 92.50 227 GLU A N 1
ATOM 1759 C CA . GLU A 1 227 ? 14.941 -9.972 -19.082 1.00 92.50 227 GLU A CA 1
ATOM 1760 C C . GLU A 1 227 ? 14.065 -8.811 -18.588 1.00 92.50 227 GLU A C 1
ATOM 1762 O O . GLU A 1 227 ? 14.423 -8.110 -17.645 1.00 92.50 227 GLU A O 1
ATOM 1767 N N . TYR A 1 228 ? 12.865 -8.648 -19.154 1.00 93.31 228 TYR A N 1
ATOM 1768 C CA . TYR A 1 228 ? 11.902 -7.628 -18.722 1.00 93.31 228 TYR A CA 1
ATOM 1769 C C . TYR A 1 228 ? 11.217 -7.948 -17.375 1.00 93.31 228 TYR A C 1
ATOM 1771 O O . TYR A 1 228 ? 10.390 -7.166 -16.896 1.00 93.31 228 TYR A O 1
ATOM 1779 N N . VAL A 1 229 ? 11.533 -9.092 -16.753 1.00 95.50 229 VAL A N 1
ATOM 1780 C CA . VAL A 1 229 ? 10.979 -9.533 -15.469 1.00 95.50 229 VAL A CA 1
ATOM 1781 C C . VAL A 1 229 ? 12.061 -9.618 -14.398 1.00 95.50 229 VAL A C 1
ATOM 1783 O O . VAL A 1 229 ? 12.933 -10.481 -14.422 1.00 95.50 229 VAL A O 1
ATOM 1786 N N . ARG A 1 230 ? 11.903 -8.812 -13.351 1.00 95.12 230 ARG A N 1
ATOM 1787 C CA . ARG A 1 230 ? 12.653 -8.938 -12.102 1.00 95.12 230 ARG A CA 1
ATOM 1788 C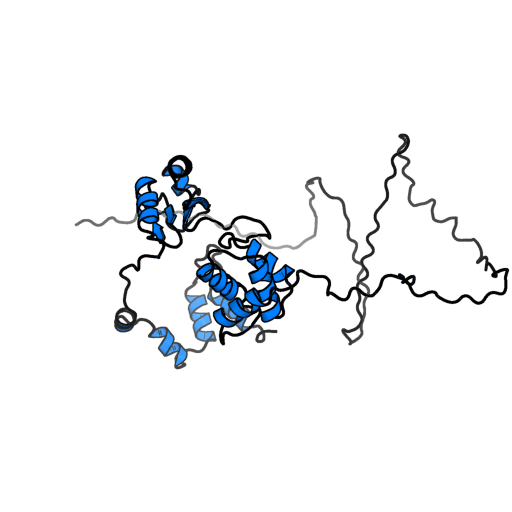 C . ARG A 1 230 ? 11.946 -9.901 -11.158 1.00 95.12 230 ARG A C 1
ATOM 1790 O O . ARG A 1 230 ? 10.765 -9.724 -10.868 1.00 95.12 230 ARG A O 1
ATOM 1797 N N . VAL A 1 231 ? 12.659 -10.885 -10.622 1.00 95.88 231 VAL A N 1
ATOM 1798 C CA . VAL A 1 231 ? 12.124 -11.815 -9.615 1.00 95.88 231 VAL A CA 1
ATOM 1799 C C . VAL A 1 231 ? 12.718 -11.472 -8.257 1.00 95.88 231 VAL A C 1
ATOM 1801 O O . VAL A 1 231 ? 13.935 -11.434 -8.113 1.00 95.88 231 VAL A O 1
ATOM 1804 N N . VAL A 1 232 ? 11.868 -11.249 -7.257 1.00 95.06 232 VAL A N 1
ATOM 1805 C CA . VAL A 1 232 ? 12.296 -10.978 -5.878 1.00 95.06 232 VAL A CA 1
ATOM 1806 C C . VAL A 1 232 ? 11.513 -11.838 -4.890 1.00 95.06 232 VAL A C 1
ATOM 1808 O O . VAL A 1 232 ? 10.336 -12.151 -5.094 1.00 95.06 232 VAL A O 1
ATOM 1811 N N . SER A 1 233 ? 12.155 -12.221 -3.792 1.00 95.19 233 SER A N 1
ATOM 1812 C CA . SER A 1 233 ? 11.443 -12.721 -2.616 1.00 95.19 233 SER A CA 1
ATOM 1813 C C . SER A 1 233 ? 10.821 -11.553 -1.857 1.00 95.19 233 SER A C 1
ATOM 1815 O O . SER A 1 233 ? 11.418 -10.483 -1.784 1.00 95.19 233 SER A O 1
ATOM 1817 N N . GLY A 1 234 ? 9.643 -11.758 -1.277 1.00 93.06 234 GLY A N 1
ATOM 1818 C CA . GLY A 1 234 ? 8.985 -10.768 -0.431 1.00 93.06 234 GLY A CA 1
ATOM 1819 C C . GLY A 1 234 ? 8.382 -11.390 0.828 1.00 93.06 234 GLY A C 1
ATOM 1820 O O . GLY A 1 234 ? 8.211 -12.612 0.881 1.00 93.06 234 GLY A O 1
ATOM 1821 N N . PRO A 1 235 ? 8.044 -10.554 1.824 1.00 94.94 235 PRO A N 1
ATOM 1822 C CA . PRO A 1 235 ? 7.391 -10.992 3.053 1.00 94.94 235 PRO A CA 1
ATOM 1823 C C . PRO A 1 235 ? 5.941 -11.443 2.801 1.00 94.94 235 PRO A C 1
ATOM 1825 O O . PRO A 1 235 ? 5.466 -11.504 1.661 1.00 94.94 235 PRO A O 1
ATOM 1828 N N . CYS A 1 236 ? 5.229 -11.760 3.886 1.00 95.56 236 CYS A N 1
ATOM 1829 C CA . CYS A 1 236 ? 3.826 -12.158 3.849 1.00 95.56 236 CYS A CA 1
ATOM 1830 C C . CYS A 1 236 ? 2.959 -11.113 3.133 1.00 95.56 236 CYS A C 1
ATOM 1832 O O . CYS A 1 236 ? 3.032 -9.921 3.413 1.00 95.56 236 CYS A O 1
ATOM 1834 N N . MET A 1 237 ? 2.105 -11.590 2.226 1.00 93.94 237 MET A N 1
ATOM 1835 C CA . MET A 1 237 ? 1.227 -10.758 1.393 1.00 93.94 237 MET A CA 1
ATOM 1836 C C . MET A 1 237 ? -0.251 -10.842 1.807 1.00 93.94 237 MET A C 1
ATOM 1838 O O . MET A 1 237 ? -1.120 -10.458 1.032 1.00 93.94 237 MET A O 1
ATOM 1842 N N . GLY A 1 238 ? -0.556 -11.410 2.980 1.00 95.00 238 GLY A N 1
ATOM 1843 C CA . GLY A 1 238 ? -1.933 -11.535 3.475 1.00 95.00 238 GLY A CA 1
ATOM 1844 C C . GLY A 1 238 ? -2.813 -12.533 2.709 1.00 95.00 238 GLY A C 1
ATOM 1845 O O . GLY A 1 238 ? -4.032 -12.441 2.764 1.00 95.00 238 GLY A O 1
ATOM 1846 N N . LEU A 1 239 ? -2.210 -13.482 1.985 1.00 95.75 239 LEU A N 1
ATOM 1847 C CA . LEU A 1 239 ? -2.902 -14.524 1.208 1.00 95.75 239 LEU A CA 1
ATOM 1848 C C . LEU A 1 239 ? -2.526 -15.932 1.694 1.00 95.75 239 LEU A C 1
ATOM 1850 O O . LEU A 1 239 ? -2.292 -16.840 0.893 1.00 95.75 239 LEU A O 1
ATOM 1854 N N . CYS A 1 240 ? -2.389 -16.101 3.011 1.00 96.38 240 CYS A N 1
ATOM 1855 C CA . CYS A 1 240 ? -1.973 -17.369 3.617 1.00 96.38 240 CYS A CA 1
ATOM 1856 C C . CYS A 1 240 ? -2.984 -18.499 3.358 1.00 96.38 240 CYS A C 1
ATOM 1858 O O . CYS A 1 240 ? -2.575 -19.633 3.129 1.00 96.38 240 CYS A O 1
ATOM 1860 N N . ASP A 1 241 ? -4.279 -18.177 3.300 1.00 96.00 241 ASP A N 1
ATOM 1861 C CA . ASP A 1 241 ? -5.382 -19.084 2.938 1.00 96.00 241 ASP A CA 1
ATOM 1862 C C . ASP A 1 241 ? -5.269 -19.628 1.502 1.00 96.00 241 ASP A C 1
ATOM 1864 O O . ASP A 1 241 ? -5.792 -20.691 1.167 1.00 96.00 241 ASP A O 1
ATOM 1868 N N . LYS A 1 242 ? -4.564 -18.896 0.634 1.00 95.56 242 LYS A N 1
ATOM 1869 C CA . LYS A 1 242 ? -4.327 -19.237 -0.771 1.00 95.56 242 LYS A CA 1
ATOM 1870 C C . LYS A 1 242 ? -2.837 -19.402 -1.053 1.00 95.56 242 LYS A C 1
ATOM 1872 O O . LYS A 1 242 ? -2.392 -19.069 -2.152 1.00 95.56 242 LYS A O 1
ATOM 1877 N N . ALA A 1 243 ? -2.059 -19.902 -0.098 1.00 95.75 243 ALA A N 1
ATOM 1878 C CA . ALA A 1 243 ? -0.647 -20.187 -0.322 1.00 95.75 243 ALA A CA 1
ATOM 1879 C C . ALA A 1 243 ? -0.437 -21.169 -1.509 1.00 95.75 243 ALA A C 1
ATOM 1881 O O . ALA A 1 243 ? -1.280 -22.038 -1.747 1.00 95.75 243 ALA A O 1
ATOM 1882 N N . PRO A 1 244 ? 0.667 -21.057 -2.277 1.00 97.00 244 PRO A N 1
ATOM 1883 C CA . PRO A 1 244 ? 1.665 -19.985 -2.246 1.00 97.00 244 PRO A CA 1
ATOM 1884 C C . PRO A 1 244 ? 1.118 -18.660 -2.790 1.00 97.00 244 PRO A C 1
ATOM 1886 O O . PRO A 1 244 ? 0.415 -18.637 -3.802 1.00 97.00 244 PRO A O 1
ATOM 1889 N N . ALA A 1 245 ? 1.495 -17.556 -2.151 1.00 97.38 245 ALA A N 1
ATOM 1890 C CA . ALA A 1 245 ? 1.155 -16.205 -2.577 1.00 97.38 245 ALA A CA 1
ATOM 1891 C C . ALA A 1 245 ? 2.299 -15.569 -3.377 1.00 97.38 245 ALA A C 1
ATOM 1893 O O . ALA A 1 245 ? 3.478 -15.719 -3.044 1.00 97.38 245 ALA A O 1
ATOM 1894 N N . ALA A 1 246 ? 1.951 -14.832 -4.425 1.00 97.38 246 ALA A N 1
ATOM 1895 C CA . ALA A 1 246 ? 2.895 -14.031 -5.191 1.00 97.38 246 ALA A CA 1
ATOM 1896 C C . ALA A 1 246 ? 2.191 -12.819 -5.810 1.00 97.38 246 ALA A C 1
ATOM 1898 O O . ALA A 1 246 ? 0.978 -12.836 -6.005 1.00 97.38 246 ALA A O 1
ATOM 1899 N N . ALA A 1 247 ? 2.952 -11.789 -6.160 1.00 96.62 247 ALA A N 1
ATOM 1900 C CA . ALA A 1 247 ? 2.468 -10.603 -6.848 1.00 96.62 247 ALA A CA 1
ATOM 1901 C C . ALA A 1 247 ? 3.200 -10.420 -8.180 1.00 96.62 247 ALA A C 1
ATOM 1903 O O . ALA A 1 247 ? 4.421 -10.548 -8.238 1.00 96.62 247 ALA A O 1
ATOM 1904 N N . VAL A 1 248 ? 2.467 -10.096 -9.243 1.00 96.31 248 VAL A N 1
ATOM 1905 C CA . VAL A 1 248 ? 3.017 -9.653 -10.532 1.00 96.31 248 VAL A CA 1
ATOM 1906 C C . VAL A 1 248 ? 2.688 -8.171 -10.663 1.00 96.31 248 VAL A C 1
ATOM 1908 O O . VAL A 1 248 ? 1.532 -7.807 -10.866 1.00 96.31 248 VAL A O 1
ATOM 1911 N N . GLY A 1 249 ? 3.669 -7.291 -10.463 1.00 93.31 249 GLY A N 1
ATOM 1912 C CA . GLY A 1 249 ? 3.396 -5.862 -10.279 1.00 93.31 249 GLY A CA 1
ATOM 1913 C C . GLY A 1 249 ? 2.496 -5.625 -9.059 1.00 93.31 249 GLY A C 1
ATOM 1914 O O . GLY A 1 249 ? 2.917 -5.874 -7.930 1.00 93.31 249 GLY A O 1
ATOM 1915 N N . ARG A 1 250 ? 1.257 -5.170 -9.294 1.00 92.38 250 ARG A N 1
ATOM 1916 C CA . ARG A 1 250 ? 0.202 -4.954 -8.281 1.00 92.38 250 ARG A CA 1
ATOM 1917 C C . ARG A 1 250 ? -0.888 -6.036 -8.300 1.00 92.38 250 ARG A C 1
ATOM 1919 O O . ARG A 1 250 ? -1.863 -5.941 -7.558 1.00 92.38 250 ARG A O 1
ATOM 1926 N N . ASN A 1 251 ? -0.753 -7.054 -9.146 1.00 95.06 251 ASN A N 1
ATOM 1927 C CA . ASN A 1 251 ? -1.688 -8.168 -9.223 1.00 95.06 251 ASN A CA 1
ATOM 1928 C C . ASN A 1 251 ? -1.275 -9.272 -8.246 1.00 95.06 251 ASN A C 1
ATOM 1930 O O . ASN A 1 251 ? -0.308 -9.995 -8.496 1.00 95.06 251 ASN A O 1
ATOM 1934 N N . TYR A 1 252 ? -1.999 -9.399 -7.136 1.00 95.00 252 TYR A N 1
ATOM 1935 C CA . TYR A 1 252 ? -1.757 -10.433 -6.133 1.00 95.00 252 TYR A CA 1
ATOM 1936 C C . TYR A 1 252 ? -2.497 -11.723 -6.493 1.00 95.00 252 TYR A C 1
ATOM 1938 O O . TYR A 1 252 ? -3.713 -11.748 -6.680 1.00 95.00 252 TYR A O 1
ATOM 1946 N N . LEU A 1 253 ? -1.748 -12.818 -6.566 1.00 94.94 253 LEU A N 1
ATOM 1947 C CA . LEU A 1 253 ? -2.210 -14.122 -7.010 1.00 94.94 253 LEU A CA 1
ATOM 1948 C C . LEU A 1 253 ? -2.006 -15.154 -5.901 1.00 94.94 253 LEU A C 1
ATOM 1950 O O . LEU A 1 253 ? -0.885 -15.431 -5.476 1.00 94.94 253 LEU A O 1
ATOM 1954 N N . GLY A 1 254 ? -3.109 -15.771 -5.487 1.00 94.62 254 GLY A N 1
ATOM 1955 C CA . GLY A 1 254 ? -3.096 -16.990 -4.686 1.00 94.62 254 GLY A CA 1
ATOM 1956 C C . GLY A 1 254 ? -2.923 -18.250 -5.540 1.00 94.62 254 GLY A C 1
ATOM 1957 O O . GLY A 1 254 ? -3.119 -18.226 -6.770 1.00 94.62 254 GLY A O 1
ATOM 1958 N N . ARG A 1 255 ? -2.582 -19.356 -4.870 1.00 95.81 255 ARG A N 1
ATOM 1959 C CA . ARG A 1 255 ? -2.252 -20.667 -5.451 1.00 95.81 255 ARG A CA 1
ATOM 1960 C C . ARG A 1 255 ? -1.274 -20.488 -6.613 1.00 95.81 255 ARG A C 1
ATOM 1962 O O . ARG A 1 255 ? -1.524 -20.902 -7.749 1.00 95.81 255 ARG A O 1
ATOM 1969 N N . ALA A 1 256 ? -0.224 -19.714 -6.356 1.00 95.69 256 ALA A N 1
ATOM 1970 C CA . ALA A 1 256 ? 0.716 -19.279 -7.368 1.00 95.69 256 ALA A CA 1
ATOM 1971 C C . ALA A 1 256 ? 1.575 -20.453 -7.854 1.00 95.69 256 ALA A C 1
ATOM 1973 O O . ALA A 1 256 ? 1.976 -21.326 -7.091 1.00 95.69 256 ALA A O 1
ATOM 1974 N N . SER A 1 257 ? 1.891 -20.449 -9.148 1.00 96.69 257 SER A N 1
ATOM 1975 C CA . SER A 1 257 ? 2.832 -21.382 -9.766 1.00 96.69 257 SER A CA 1
ATOM 1976 C C . SER A 1 257 ? 3.700 -20.630 -10.767 1.00 96.69 257 SER A C 1
ATOM 1978 O O . SER A 1 257 ? 3.257 -19.639 -11.350 1.00 96.69 257 SER A O 1
ATOM 1980 N N . ALA A 1 258 ? 4.921 -21.108 -11.022 1.00 95.75 258 ALA A N 1
ATOM 1981 C CA . ALA A 1 258 ? 5.827 -20.449 -11.968 1.00 95.75 258 ALA A CA 1
ATOM 1982 C C . ALA A 1 258 ? 5.181 -20.257 -13.358 1.00 95.75 258 ALA A C 1
ATOM 1984 O O . ALA A 1 258 ? 5.306 -19.193 -13.957 1.00 95.75 258 ALA A O 1
ATOM 1985 N N . LYS A 1 259 ? 4.405 -21.243 -13.839 1.00 96.00 259 LYS A N 1
ATOM 1986 C CA . LYS A 1 259 ? 3.669 -21.155 -15.115 1.00 96.00 259 LYS A CA 1
ATOM 1987 C C . LYS A 1 259 ? 2.618 -20.040 -15.093 1.00 96.00 259 LYS A C 1
ATOM 1989 O O . LYS A 1 259 ? 2.530 -19.275 -16.049 1.00 96.00 259 LYS A O 1
ATOM 1994 N N . LYS A 1 260 ? 1.840 -19.931 -14.008 1.00 96.00 260 LYS A N 1
ATOM 1995 C CA . LYS A 1 260 ? 0.809 -18.891 -13.844 1.00 96.00 260 LYS A CA 1
ATOM 1996 C C . LYS A 1 260 ? 1.434 -17.495 -13.785 1.00 96.00 260 LYS A C 1
ATOM 1998 O O . LYS A 1 260 ? 0.950 -16.596 -14.463 1.00 96.00 260 LYS A O 1
ATOM 2003 N N . LEU A 1 261 ? 2.531 -17.344 -13.043 1.00 96.38 261 LEU A N 1
ATOM 2004 C CA . LEU A 1 261 ? 3.236 -16.071 -12.881 1.00 96.38 261 LEU A CA 1
ATOM 2005 C C . LEU A 1 261 ? 3.885 -15.599 -14.187 1.00 96.38 261 LEU A C 1
ATOM 2007 O O . LEU A 1 261 ? 3.688 -14.455 -14.584 1.00 96.38 261 LEU A O 1
ATOM 2011 N N . LEU A 1 262 ? 4.566 -16.489 -14.915 1.00 95.62 262 LEU A N 1
ATOM 2012 C CA . LEU A 1 262 ? 5.136 -16.157 -16.226 1.00 95.62 262 LEU A CA 1
ATOM 2013 C C . LEU A 1 262 ? 4.048 -15.848 -17.264 1.00 95.62 262 LEU A C 1
ATOM 2015 O O . LEU A 1 262 ? 4.216 -14.941 -18.074 1.00 95.62 262 LEU A O 1
ATOM 2019 N N . LYS A 1 263 ? 2.908 -16.554 -17.233 1.00 96.56 263 LYS A N 1
ATOM 2020 C CA . LYS A 1 263 ? 1.757 -16.250 -18.100 1.00 96.56 263 LYS A CA 1
ATOM 2021 C C . LYS A 1 263 ? 1.189 -14.859 -17.809 1.00 96.56 263 LYS A C 1
ATOM 2023 O O . LYS A 1 263 ? 0.926 -14.118 -18.751 1.00 96.56 263 LYS A O 1
ATOM 2028 N N . ALA A 1 264 ? 1.014 -14.507 -16.535 1.00 95.56 264 ALA A N 1
ATOM 2029 C CA . ALA A 1 264 ? 0.547 -13.181 -16.135 1.00 95.56 264 ALA A CA 1
ATOM 2030 C C . ALA A 1 264 ? 1.535 -12.084 -16.565 1.00 95.56 264 ALA A C 1
ATOM 2032 O O . ALA A 1 264 ? 1.119 -11.092 -17.158 1.00 95.56 264 ALA A O 1
ATOM 2033 N N . ALA A 1 265 ? 2.841 -12.305 -16.380 1.00 95.19 265 ALA A N 1
ATOM 2034 C CA . ALA A 1 265 ? 3.876 -11.370 -16.821 1.00 95.19 265 ALA A CA 1
ATOM 2035 C C . ALA A 1 265 ? 3.887 -11.174 -18.348 1.00 95.19 265 ALA A C 1
ATOM 2037 O O . ALA A 1 265 ? 3.923 -10.043 -18.815 1.00 95.19 265 ALA A O 1
ATOM 2038 N N . ARG A 1 266 ? 3.775 -12.250 -19.143 1.00 95.50 266 ARG A N 1
ATOM 2039 C CA . ARG A 1 266 ? 3.665 -12.167 -20.617 1.00 95.50 266 ARG A CA 1
ATOM 2040 C C . ARG A 1 266 ? 2.443 -11.375 -21.079 1.00 95.50 266 ARG A C 1
ATOM 2042 O O . ARG A 1 266 ? 2.517 -10.655 -22.063 1.00 95.50 266 ARG A O 1
ATOM 2049 N N . LYS A 1 267 ? 1.326 -11.495 -20.360 1.00 96.19 267 LYS A N 1
ATOM 2050 C CA . LYS A 1 267 ? 0.093 -10.747 -20.640 1.00 96.19 267 LYS A CA 1
ATOM 2051 C C . LYS A 1 267 ? 0.100 -9.316 -20.094 1.00 96.19 267 LYS A C 1
ATOM 2053 O O . LYS A 1 267 ? -0.897 -8.625 -20.261 1.00 96.19 267 LYS A O 1
ATOM 2058 N N . ARG A 1 268 ? 1.174 -8.891 -19.413 1.00 95.19 268 ARG A N 1
ATOM 2059 C CA . ARG A 1 268 ? 1.233 -7.628 -18.656 1.00 95.19 268 ARG A CA 1
ATOM 2060 C C . ARG A 1 268 ? 0.045 -7.471 -17.696 1.00 95.19 268 ARG A C 1
ATOM 2062 O O . ARG A 1 268 ? -0.426 -6.366 -17.440 1.00 95.19 268 ARG A O 1
ATOM 2069 N N . ASP A 1 269 ? -0.421 -8.588 -17.133 1.00 95.38 269 ASP A N 1
ATOM 2070 C CA . ASP A 1 269 ? -1.521 -8.629 -16.167 1.00 95.38 269 ASP A CA 1
ATOM 2071 C C . ASP A 1 269 ? -1.019 -8.224 -14.772 1.00 95.38 269 ASP A C 1
ATOM 2073 O O . ASP A 1 269 ? -0.866 -9.044 -13.863 1.00 95.38 269 ASP A O 1
ATOM 2077 N N . THR A 1 270 ? -0.665 -6.945 -14.648 1.00 93.62 270 THR A N 1
ATOM 2078 C CA . THR A 1 270 ? 0.007 -6.354 -13.482 1.00 93.62 270 THR A CA 1
ATOM 2079 C C . THR A 1 270 ? -0.932 -5.559 -12.581 1.00 93.62 270 THR A C 1
ATOM 2081 O O . THR A 1 270 ? -0.511 -5.076 -11.529 1.00 93.62 270 THR A O 1
ATOM 2084 N N . LYS A 1 271 ? -2.195 -5.390 -12.983 1.00 93.56 271 LYS A N 1
ATOM 2085 C CA . LYS A 1 271 ? -3.198 -4.616 -12.245 1.00 93.56 271 LYS A CA 1
ATOM 2086 C C . LYS A 1 271 ? -4.014 -5.528 -11.324 1.00 93.56 271 LYS A C 1
ATOM 2088 O O . LYS A 1 271 ? -4.232 -6.689 -11.655 1.00 93.56 271 LYS A O 1
ATOM 2093 N N . PRO A 1 272 ? -4.479 -5.020 -10.172 1.00 92.38 272 PRO A N 1
ATOM 2094 C CA . PRO A 1 272 ? -5.341 -5.795 -9.294 1.00 92.38 272 PRO A CA 1
ATOM 2095 C C . PRO A 1 272 ? -6.690 -6.078 -9.968 1.00 92.38 272 PRO A C 1
ATOM 2097 O O . PRO A 1 272 ? -7.346 -5.170 -10.485 1.00 92.38 272 PRO A O 1
ATOM 2100 N N . HIS A 1 273 ? -7.124 -7.337 -9.911 1.00 89.69 273 HIS A N 1
ATOM 2101 C CA . HIS A 1 273 ? -8.453 -7.748 -10.359 1.00 89.69 273 HIS A CA 1
ATOM 2102 C C . HIS A 1 273 ? -9.497 -7.372 -9.310 1.00 89.69 273 HIS A C 1
ATOM 2104 O O . HIS A 1 273 ? -9.434 -7.833 -8.167 1.00 89.69 273 HIS A O 1
ATOM 2110 N N . ARG A 1 274 ? -10.469 -6.533 -9.688 1.00 85.00 274 ARG A N 1
ATOM 2111 C CA . ARG A 1 274 ? -11.576 -6.170 -8.795 1.00 85.00 274 ARG A CA 1
ATOM 2112 C C . ARG A 1 274 ? -12.431 -7.401 -8.522 1.00 85.00 274 ARG A C 1
ATOM 2114 O O . ARG A 1 274 ? -12.967 -8.013 -9.443 1.00 85.00 274 ARG A O 1
ATOM 2121 N N . GLN A 1 275 ? -12.566 -7.748 -7.250 1.00 82.31 275 GLN A N 1
ATOM 2122 C CA . GLN A 1 275 ? -13.474 -8.805 -6.827 1.00 82.31 275 GLN A CA 1
ATOM 2123 C C . GLN A 1 275 ? -14.911 -8.282 -6.823 1.00 82.31 275 GLN A C 1
ATOM 2125 O O . GLN A 1 275 ? -15.148 -7.082 -6.676 1.00 82.31 275 GLN A O 1
ATOM 2130 N N . LYS A 1 276 ? -15.879 -9.188 -6.984 1.00 87.81 276 LYS A N 1
ATOM 2131 C CA . LYS A 1 276 ? -17.288 -8.855 -6.769 1.00 87.81 276 LYS A CA 1
ATOM 2132 C C . LYS A 1 276 ? -17.474 -8.589 -5.276 1.00 87.81 276 LYS A C 1
ATOM 2134 O O . LYS A 1 276 ? -17.380 -9.510 -4.474 1.00 87.81 276 LYS A O 1
ATOM 2139 N N . THR A 1 277 ? -17.696 -7.333 -4.919 1.00 87.94 277 THR A N 1
ATOM 2140 C CA . THR A 1 277 ? -17.955 -6.902 -3.543 1.00 87.94 277 THR A CA 1
ATOM 2141 C C . THR A 1 277 ? -19.372 -6.355 -3.424 1.00 87.94 277 THR A C 1
ATOM 2143 O O . THR A 1 277 ? -19.999 -5.984 -4.422 1.00 87.94 277 THR A O 1
ATOM 2146 N N . GLN A 1 278 ? -19.890 -6.301 -2.196 1.00 91.44 278 GLN A N 1
ATOM 2147 C CA . GLN A 1 278 ? -21.151 -5.620 -1.918 1.00 91.44 278 GLN A CA 1
ATOM 2148 C C . GLN A 1 278 ? -21.047 -4.154 -2.365 1.00 91.44 278 GLN A C 1
ATOM 2150 O O . GLN A 1 278 ? -20.084 -3.456 -2.041 1.00 91.44 278 GLN A O 1
ATOM 2155 N N . LYS A 1 279 ? -22.032 -3.686 -3.140 1.00 93.19 279 LYS A N 1
ATOM 2156 C CA . LYS A 1 279 ? -22.111 -2.278 -3.549 1.00 93.19 279 LYS A CA 1
ATOM 2157 C C . LYS A 1 279 ? -22.496 -1.413 -2.351 1.00 93.19 279 LYS A C 1
ATOM 2159 O O . LYS A 1 279 ? -23.286 -1.838 -1.513 1.00 93.19 279 LYS A O 1
ATOM 2164 N N . PHE A 1 280 ? -22.017 -0.170 -2.335 1.00 93.69 280 PHE A N 1
ATOM 2165 C CA . PHE A 1 280 ? -22.346 0.809 -1.296 1.00 93.69 280 PHE A CA 1
ATOM 2166 C C . PHE A 1 280 ? -23.861 0.944 -1.065 1.00 93.69 280 PHE A C 1
ATOM 2168 O O . PHE A 1 280 ? -24.317 0.853 0.069 1.00 93.69 280 PHE A O 1
ATOM 2175 N N . SER A 1 281 ? -24.652 1.043 -2.138 1.00 94.69 281 SER A N 1
ATOM 2176 C CA . SER A 1 281 ? -26.114 1.132 -2.045 1.00 94.69 281 SER A CA 1
ATOM 2177 C C . SER A 1 281 ? -26.764 -0.108 -1.425 1.00 94.69 281 SER A C 1
ATOM 2179 O O . SER A 1 281 ? -27.722 0.018 -0.672 1.00 94.69 281 SER A O 1
ATOM 2181 N N . ALA A 1 282 ? -26.241 -1.306 -1.701 1.00 95.06 282 ALA A N 1
ATOM 2182 C CA . ALA A 1 282 ? -26.731 -2.540 -1.091 1.00 95.06 282 ALA A CA 1
ATOM 2183 C C . ALA A 1 282 ? -26.369 -2.616 0.400 1.00 95.06 282 ALA A C 1
ATOM 2185 O O . ALA A 1 282 ? -27.171 -3.084 1.195 1.00 95.06 282 ALA A O 1
ATOM 2186 N N . TYR A 1 283 ? -25.185 -2.130 0.786 1.00 95.44 283 TYR A N 1
ATOM 2187 C CA . TYR A 1 283 ? -24.803 -2.025 2.195 1.00 95.44 283 TYR A CA 1
ATOM 2188 C C . TYR A 1 283 ? -25.719 -1.059 2.955 1.00 95.44 283 TYR A C 1
ATOM 2190 O O . TYR A 1 283 ? -26.210 -1.402 4.023 1.00 95.44 283 TYR A O 1
ATOM 2198 N N . GLN A 1 284 ? -26.026 0.104 2.371 1.00 96.50 284 GLN A N 1
ATOM 2199 C CA . GLN A 1 284 ? -26.948 1.074 2.970 1.00 96.50 284 GLN A CA 1
ATOM 2200 C C . GLN A 1 284 ? -28.380 0.546 3.104 1.00 96.50 284 GLN A C 1
ATOM 2202 O O . GLN A 1 284 ? -29.002 0.773 4.133 1.00 96.50 284 GLN A O 1
ATOM 2207 N N . LYS A 1 285 ? -28.896 -0.171 2.096 1.00 95.69 285 LYS A N 1
ATOM 2208 C CA . LYS A 1 285 ? -30.238 -0.780 2.155 1.00 95.69 285 LYS A CA 1
ATOM 2209 C C . LYS A 1 285 ? -30.387 -1.795 3.290 1.00 95.69 285 LYS A C 1
ATOM 2211 O O . LYS A 1 285 ? -31.491 -1.983 3.779 1.00 95.69 285 LYS A O 1
ATOM 2216 N N . ASN A 1 286 ? -29.288 -2.413 3.716 1.00 94.69 286 ASN A N 1
ATOM 2217 C CA . ASN A 1 286 ? -29.268 -3.386 4.806 1.00 94.69 286 ASN A CA 1
ATOM 2218 C C . ASN A 1 286 ? -28.968 -2.734 6.173 1.00 94.69 286 ASN A C 1
ATOM 2220 O O . ASN A 1 286 ? -28.409 -3.389 7.048 1.00 94.69 286 ASN A O 1
ATOM 2224 N N . GLY A 1 287 ? -29.251 -1.438 6.337 1.00 94.44 287 GLY A N 1
ATOM 2225 C CA . GLY A 1 287 ? -29.003 -0.689 7.576 1.00 94.44 287 GLY A CA 1
ATOM 2226 C C . GLY A 1 287 ? -27.567 -0.176 7.751 1.00 94.44 287 GLY A C 1
ATOM 2227 O O . GLY A 1 287 ? -27.201 0.399 8.779 1.00 94.44 287 GLY A O 1
ATOM 2228 N N . GLY A 1 288 ? -26.709 -0.346 6.741 1.00 95.88 288 GLY A N 1
ATOM 2229 C CA . GLY A 1 288 ? -25.335 0.139 6.780 1.00 95.88 288 GLY A CA 1
ATOM 2230 C C . GLY A 1 288 ? -25.258 1.653 7.009 1.00 95.88 288 GLY A C 1
ATOM 2231 O O . GLY A 1 288 ? -25.860 2.440 6.278 1.00 95.88 288 GLY A O 1
ATOM 2232 N N . TYR A 1 289 ? -24.443 2.059 7.986 1.00 95.81 289 TYR A N 1
ATOM 2233 C CA . TYR A 1 289 ? -24.236 3.447 8.434 1.00 95.81 289 TYR A CA 1
ATOM 2234 C C . TYR A 1 289 ? -25.404 4.116 9.174 1.00 95.81 289 TYR A C 1
ATOM 2236 O O . TYR A 1 289 ? -25.275 5.294 9.504 1.00 95.81 289 TYR A O 1
ATOM 2244 N N . GLU A 1 290 ? -26.501 3.426 9.486 1.00 96.69 290 GLU A N 1
ATOM 2245 C CA . GLU A 1 290 ? -27.601 4.028 10.260 1.00 96.69 290 GLU A CA 1
ATOM 2246 C C . GLU A 1 290 ? -27.133 4.530 11.627 1.00 96.69 290 GLU A C 1
ATOM 2248 O O . GLU A 1 290 ? -27.343 5.699 11.951 1.00 96.69 290 GLU A O 1
ATOM 2253 N N . THR A 1 291 ? -26.375 3.712 12.363 1.00 95.00 291 THR A N 1
ATOM 2254 C CA . THR A 1 291 ? -25.759 4.119 13.634 1.00 95.00 291 THR A CA 1
ATOM 2255 C C . THR A 1 291 ? -24.874 5.351 13.459 1.00 95.00 291 THR A C 1
ATOM 2257 O O . THR A 1 291 ? -24.991 6.306 14.216 1.00 95.00 291 THR A O 1
ATOM 2260 N N . LEU A 1 292 ? -24.028 5.394 12.422 1.00 95.38 292 LEU A N 1
ATOM 2261 C CA . LEU A 1 292 ? -23.172 6.559 12.169 1.00 95.38 292 LEU A CA 1
ATOM 2262 C C . LEU A 1 292 ? -24.000 7.825 11.903 1.00 95.38 292 LEU A C 1
ATOM 2264 O O . LEU A 1 292 ? -23.642 8.895 12.389 1.00 95.38 292 LEU A O 1
ATOM 2268 N N . LYS A 1 293 ? -25.084 7.721 11.126 1.00 96.25 293 LYS A N 1
ATOM 2269 C CA . LYS A 1 293 ? -25.979 8.853 10.845 1.00 96.25 293 LYS A CA 1
ATOM 2270 C C . LYS A 1 293 ? -26.669 9.338 12.117 1.00 96.25 293 LYS A C 1
ATOM 2272 O O . LYS A 1 293 ? -26.667 10.536 12.365 1.00 96.25 293 LYS A O 1
ATOM 2277 N N . SER A 1 294 ? -27.192 8.415 12.921 1.00 96.69 294 SER A N 1
ATOM 2278 C CA . SER A 1 294 ? -27.839 8.701 14.204 1.00 96.69 294 SER A CA 1
ATOM 2279 C C . SER A 1 294 ? -26.884 9.411 15.173 1.00 96.69 294 SER A C 1
ATOM 2281 O O . SER A 1 294 ? -27.195 10.492 15.669 1.00 96.69 294 SER A O 1
ATOM 2283 N N . LEU A 1 295 ? -25.661 8.895 15.339 1.00 96.12 295 LEU A N 1
ATOM 2284 C CA . LEU A 1 295 ? -24.633 9.523 16.176 1.00 96.12 295 LEU A CA 1
ATOM 2285 C C . LEU A 1 295 ? -24.241 10.917 15.669 1.00 96.12 295 LEU A C 1
ATOM 2287 O O . LEU A 1 295 ? -24.116 11.853 16.451 1.00 96.12 295 LEU A O 1
ATOM 2291 N N . ARG A 1 296 ? -24.091 11.091 14.349 1.00 95.69 296 ARG A N 1
ATOM 2292 C CA . ARG A 1 296 ? -23.802 12.407 13.751 1.00 95.69 296 ARG A CA 1
ATOM 2293 C C . ARG A 1 296 ? -24.956 13.400 13.873 1.00 95.69 296 ARG A C 1
ATOM 2295 O O . ARG A 1 296 ? -24.697 14.597 13.830 1.00 95.69 296 ARG A O 1
ATOM 2302 N N . ALA A 1 297 ? -26.187 12.913 13.994 1.00 97.00 297 ALA A N 1
ATOM 2303 C CA . ALA A 1 297 ? -27.369 13.725 14.259 1.00 97.00 297 ALA A CA 1
ATOM 2304 C C . ALA A 1 297 ? -27.524 14.081 15.750 1.00 97.00 297 ALA A C 1
ATOM 2306 O O . ALA A 1 297 ? -28.466 14.782 16.102 1.00 97.00 297 ALA A O 1
ATOM 2307 N N . GLY A 1 298 ? -26.609 13.628 16.616 1.00 96.06 298 GLY A N 1
ATOM 2308 C CA . GLY A 1 298 ? -26.614 13.951 18.042 1.00 96.06 298 GLY A CA 1
ATOM 2309 C C . GLY A 1 298 ? -27.463 13.015 18.898 1.00 96.06 298 GLY A C 1
ATOM 2310 O O . GLY A 1 298 ? -27.789 13.374 20.021 1.00 96.06 298 GLY A O 1
ATOM 2311 N N . ALA A 1 299 ? -27.812 11.822 18.402 1.00 97.19 299 ALA A N 1
ATOM 2312 C CA . ALA A 1 299 ? -28.610 10.860 19.168 1.00 97.19 299 ALA A CA 1
ATOM 2313 C C . ALA A 1 299 ? -27.924 10.369 20.455 1.00 97.19 299 ALA A C 1
ATOM 2315 O O . ALA A 1 299 ? -28.609 9.947 21.379 1.00 97.19 299 ALA A O 1
ATOM 2316 N N . GLN A 1 300 ? -26.589 10.401 20.499 1.00 96.56 300 GLN A N 1
ATOM 2317 C CA . GLN A 1 300 ? -25.801 10.151 21.703 1.00 96.56 300 GLN A CA 1
ATOM 2318 C C . GLN A 1 300 ? -24.632 11.128 21.769 1.00 96.56 300 GLN A C 1
ATOM 2320 O O . GLN A 1 300 ? -24.048 11.508 20.746 1.00 96.56 300 GLN A O 1
ATOM 2325 N N . THR A 1 301 ? -24.258 11.496 22.985 1.00 96.19 301 THR A N 1
ATOM 2326 C CA . THR A 1 301 ? -23.040 12.250 23.257 1.00 96.19 301 THR A CA 1
ATOM 2327 C C . THR A 1 301 ? -21.805 11.354 23.087 1.00 96.19 301 THR A C 1
ATOM 2329 O O . THR A 1 301 ? -21.883 10.130 23.220 1.00 96.19 301 THR A O 1
ATOM 2332 N N . PRO A 1 302 ? -20.615 11.925 22.822 1.00 94.69 302 PRO A N 1
ATOM 2333 C CA . PRO A 1 302 ? -19.392 11.128 22.751 1.00 94.69 302 PRO A CA 1
ATOM 2334 C C . PRO A 1 302 ? -19.089 10.340 24.035 1.00 94.69 302 PRO A C 1
ATOM 2336 O O . PRO A 1 302 ? -18.510 9.260 23.948 1.00 94.69 302 PRO A O 1
ATOM 2339 N N . ASP A 1 303 ? -19.471 10.861 25.205 1.00 95.50 303 ASP A N 1
ATOM 2340 C CA . ASP A 1 303 ? -19.246 10.198 26.494 1.00 95.50 303 ASP A CA 1
ATOM 2341 C C . ASP A 1 303 ? -20.168 8.980 26.667 1.00 95.50 303 ASP A C 1
ATOM 2343 O O . ASP A 1 303 ? -19.702 7.920 27.075 1.00 95.50 303 ASP A O 1
ATOM 2347 N N . GLU A 1 304 ? -21.428 9.069 26.233 1.00 97.00 304 GLU A N 1
ATOM 2348 C CA . GLU A 1 304 ? -22.356 7.924 26.190 1.00 97.00 304 GLU A CA 1
A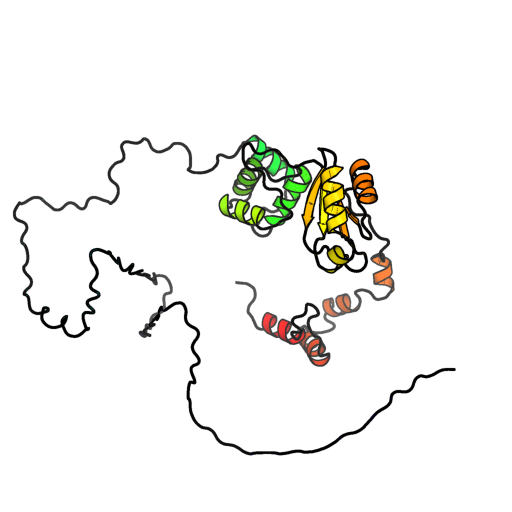TOM 2349 C C . GLU A 1 304 ? -21.874 6.823 25.236 1.00 97.00 304 GLU A C 1
ATOM 2351 O O . GLU A 1 304 ? -21.979 5.630 25.536 1.00 97.00 304 GLU A O 1
ATOM 2356 N N . VAL A 1 305 ? -21.297 7.204 24.092 1.00 96.44 305 VAL A N 1
ATOM 2357 C CA . VAL A 1 305 ? -20.692 6.240 23.162 1.00 96.44 305 VAL A CA 1
ATOM 2358 C C . VAL A 1 305 ? -19.493 5.550 23.812 1.00 96.44 305 VAL A C 1
ATOM 2360 O O . VAL A 1 305 ? -19.359 4.332 23.708 1.00 96.44 305 VAL A O 1
ATOM 2363 N N . ILE A 1 306 ? -18.620 6.300 24.493 1.00 96.88 306 ILE A N 1
ATOM 2364 C CA . ILE A 1 306 ? -17.468 5.730 25.208 1.00 96.88 306 ILE A CA 1
ATOM 2365 C C . ILE A 1 306 ? -17.937 4.756 26.291 1.00 96.88 306 ILE A C 1
ATOM 2367 O O . ILE A 1 306 ? -17.402 3.648 26.363 1.00 96.88 306 ILE A O 1
ATOM 2371 N N . GLU A 1 307 ? -18.949 5.127 27.073 1.00 97.56 307 GLU A N 1
ATOM 2372 C CA . GLU A 1 307 ? -19.512 4.265 28.113 1.00 97.56 307 GLU A CA 1
ATOM 2373 C C . GLU A 1 307 ? -20.107 2.985 27.521 1.00 97.56 307 GLU A C 1
ATOM 2375 O O . GLU A 1 307 ? -19.824 1.885 27.991 1.00 97.56 307 GLU A O 1
ATOM 2380 N N . THR A 1 308 ? -20.824 3.096 26.400 1.00 97.06 308 THR A N 1
ATOM 2381 C CA . THR A 1 308 ? -21.334 1.931 25.663 1.00 97.06 308 THR A CA 1
ATOM 2382 C C . THR A 1 308 ? -20.198 0.980 25.265 1.00 97.06 308 THR A C 1
ATOM 2384 O O . THR A 1 308 ? -20.316 -0.235 25.424 1.00 97.06 308 THR A O 1
ATOM 2387 N N . LEU A 1 309 ? -19.066 1.505 24.777 1.00 96.44 309 LEU A N 1
ATOM 2388 C CA . LEU A 1 309 ? -17.902 0.692 24.399 1.00 96.44 309 LEU A CA 1
ATOM 2389 C C . LEU A 1 309 ? -17.209 0.036 25.603 1.00 96.44 309 LEU A C 1
ATOM 2391 O O . LEU A 1 309 ? -16.699 -1.082 25.471 1.00 96.44 309 LEU A O 1
ATOM 2395 N N . LEU A 1 310 ? -17.159 0.729 26.745 1.00 96.62 310 LEU A N 1
ATOM 2396 C CA . LEU A 1 310 ? -16.618 0.209 28.003 1.00 96.62 310 LEU A CA 1
ATOM 2397 C C . LEU A 1 310 ? -17.497 -0.919 28.542 1.00 96.62 310 LEU A C 1
ATOM 2399 O O . LEU A 1 310 ? -16.996 -2.019 28.778 1.00 96.62 310 LEU A O 1
ATOM 2403 N N . SER A 1 311 ? -18.802 -0.672 28.636 1.00 97.44 311 SER A N 1
ATOM 2404 C CA . SER A 1 311 ? -19.810 -1.635 29.078 1.00 97.44 311 SER A CA 1
ATOM 2405 C C . SER A 1 311 ? -19.869 -2.875 28.177 1.00 97.44 311 SER A C 1
ATOM 2407 O O . SER A 1 311 ? -19.985 -3.996 28.666 1.00 97.44 311 SER A O 1
ATOM 2409 N N . ALA A 1 312 ? -19.695 -2.712 26.861 1.00 97.38 312 ALA A N 1
ATOM 2410 C CA . ALA A 1 312 ? -19.603 -3.830 25.919 1.00 97.38 312 ALA A CA 1
ATOM 2411 C C . ALA A 1 312 ? -18.297 -4.642 26.043 1.00 97.38 312 ALA A C 1
ATOM 2413 O O . ALA A 1 312 ? -18.150 -5.681 25.397 1.00 97.38 312 ALA A O 1
ATOM 2414 N N . GLY A 1 313 ? -17.312 -4.159 26.807 1.00 96.56 313 GLY A N 1
ATOM 2415 C CA . GLY A 1 313 ? -16.011 -4.808 26.952 1.00 96.56 313 GLY A CA 1
ATOM 2416 C C . GLY A 1 313 ? -15.228 -4.898 25.640 1.00 96.56 313 GLY A C 1
ATOM 2417 O O . GLY A 1 313 ? -14.413 -5.811 25.472 1.00 96.56 313 GLY A O 1
ATOM 2418 N N . LEU A 1 314 ? -15.470 -3.984 24.689 1.00 96.81 314 LEU A N 1
ATOM 2419 C CA . LEU A 1 314 ? -14.869 -4.059 23.359 1.00 96.81 314 LEU A CA 1
ATOM 2420 C C . LEU A 1 314 ? -13.347 -3.899 23.443 1.00 96.81 314 LEU A C 1
ATOM 2422 O O . LEU A 1 314 ? -12.829 -2.897 23.944 1.00 96.81 314 LEU A O 1
ATOM 2426 N N . LYS A 1 315 ? -12.618 -4.862 22.876 1.00 96.38 315 LYS A N 1
ATOM 2427 C CA . LYS A 1 315 ? -11.150 -4.863 22.806 1.00 96.38 315 LYS A CA 1
ATOM 2428 C C . LYS A 1 315 ? -10.660 -4.661 21.378 1.00 96.38 315 LYS A C 1
ATOM 2430 O O . LYS A 1 315 ? -11.306 -5.057 20.410 1.00 96.38 315 LYS A O 1
ATOM 2435 N N . GLY A 1 316 ? -9.479 -4.063 21.242 1.00 94.69 316 GLY A N 1
ATOM 2436 C CA . GLY A 1 316 ? -8.825 -3.886 19.951 1.00 94.69 316 GLY A CA 1
ATOM 2437 C C . GLY A 1 316 ? -8.444 -5.221 19.301 1.00 94.69 316 GLY A C 1
ATOM 2438 O O . GLY A 1 316 ? -7.699 -6.010 19.878 1.00 94.69 316 GLY A O 1
ATOM 2439 N N . LEU A 1 317 ? -8.878 -5.425 18.054 1.00 94.94 317 LEU A N 1
ATOM 2440 C CA . LEU A 1 317 ? -8.628 -6.641 17.261 1.00 94.94 317 LEU A CA 1
ATOM 2441 C C . LEU A 1 317 ? -7.247 -6.671 16.573 1.00 94.94 317 LEU A C 1
ATOM 2443 O O . LEU A 1 317 ? -6.977 -7.535 15.747 1.00 94.94 317 LEU A O 1
ATOM 2447 N N . GLY A 1 318 ? -6.358 -5.733 16.912 1.00 94.06 318 GLY A N 1
ATOM 2448 C CA . GLY A 1 318 ? -4.991 -5.659 16.378 1.00 94.06 318 GLY A CA 1
ATOM 2449 C C . GLY A 1 318 ? -3.974 -6.556 17.095 1.00 94.06 318 GLY A C 1
ATOM 2450 O O . GLY A 1 318 ? -2.780 -6.402 16.869 1.00 94.06 318 GLY A O 1
ATOM 2451 N N . GLY A 1 319 ? -4.419 -7.432 18.003 1.00 94.38 319 GLY A N 1
ATOM 2452 C CA . GLY A 1 319 ? -3.574 -8.357 18.773 1.00 94.38 319 GLY A CA 1
ATOM 2453 C C . GLY A 1 319 ? -3.189 -7.870 20.175 1.00 94.38 319 GLY A C 1
ATOM 2454 O O . GLY A 1 319 ? -3.075 -8.685 21.080 1.00 94.38 319 GLY A O 1
ATOM 2455 N N . ALA A 1 320 ? -3.074 -6.555 20.398 1.00 94.62 320 ALA A N 1
ATOM 2456 C CA . ALA A 1 320 ? -2.752 -6.004 21.722 1.00 94.62 320 ALA A CA 1
ATOM 2457 C C . ALA A 1 320 ? -3.889 -6.154 22.754 1.00 94.62 320 ALA A C 1
ATOM 2459 O O . ALA A 1 320 ? -3.642 -6.087 23.953 1.00 94.62 320 ALA A O 1
ATOM 2460 N N . GLY A 1 321 ? -5.142 -6.302 22.305 1.00 93.81 321 GLY A N 1
ATOM 2461 C CA . GLY A 1 321 ? -6.290 -6.534 23.190 1.00 93.81 321 GLY A CA 1
ATOM 2462 C C . GLY A 1 321 ? -6.664 -5.366 24.113 1.00 93.81 321 GLY A C 1
ATOM 2463 O O . GLY A 1 321 ? -7.434 -5.559 25.050 1.00 93.81 321 GLY A O 1
ATOM 2464 N N . PHE A 1 322 ? -6.143 -4.160 23.865 1.00 96.25 322 PHE A N 1
ATOM 2465 C CA . PHE A 1 322 ? -6.426 -2.982 24.687 1.00 96.25 322 PHE A CA 1
ATOM 2466 C C . PHE A 1 322 ? -7.913 -2.567 24.594 1.00 96.25 322 PHE A C 1
ATOM 2468 O O . PHE A 1 322 ? -8.452 -2.579 23.478 1.00 96.25 322 PHE A O 1
ATOM 2475 N N . PRO A 1 323 ? -8.584 -2.184 25.702 1.00 96.94 323 PRO A N 1
ATOM 2476 C CA . PRO A 1 323 ? -9.987 -1.761 25.675 1.00 96.94 323 PRO A CA 1
ATOM 2477 C C . PRO A 1 323 ? -10.210 -0.526 24.792 1.00 96.94 323 PRO A C 1
ATOM 2479 O O . PRO A 1 323 ? -9.542 0.500 24.941 1.00 96.94 323 PRO A O 1
ATOM 2482 N N . ALA A 1 324 ? -11.162 -0.614 23.864 1.00 96.69 324 ALA A N 1
ATOM 2483 C CA . ALA A 1 324 ? -11.424 0.437 22.885 1.00 96.69 324 ALA A CA 1
ATOM 2484 C C . ALA A 1 324 ? -11.954 1.721 23.545 1.00 96.69 324 ALA A C 1
ATOM 2486 O O . ALA A 1 324 ? -11.428 2.800 23.266 1.00 96.69 324 ALA A O 1
ATOM 2487 N N . GLY A 1 325 ? -12.924 1.595 24.462 1.00 96.69 325 GLY A N 1
ATOM 2488 C CA . GLY A 1 325 ? -13.500 2.730 25.194 1.00 96.69 325 GLY A CA 1
ATOM 2489 C C . GLY A 1 325 ? -12.458 3.494 26.016 1.00 96.69 325 GLY A C 1
ATOM 2490 O O . GLY A 1 325 ? -12.352 4.712 25.895 1.00 96.69 325 GLY A O 1
ATOM 2491 N N . ALA A 1 326 ? -11.588 2.781 26.741 1.00 96.31 326 ALA A N 1
ATOM 2492 C CA . ALA A 1 326 ? -10.517 3.401 27.528 1.00 96.31 326 ALA A CA 1
ATOM 2493 C C . ALA A 1 326 ? -9.553 4.214 26.649 1.00 96.31 326 ALA A C 1
ATOM 2495 O O . ALA A 1 326 ? -9.174 5.334 26.988 1.00 96.31 326 ALA A O 1
ATOM 2496 N N . LYS A 1 327 ? -9.196 3.690 25.466 1.00 95.56 327 LYS A N 1
ATOM 2497 C CA . LYS A 1 327 ? -8.331 4.406 24.517 1.00 95.56 327 LYS A CA 1
ATOM 2498 C C . LYS A 1 327 ? -8.963 5.726 24.075 1.00 95.56 327 LYS A C 1
ATOM 2500 O O . LYS A 1 327 ? -8.258 6.723 23.943 1.00 95.56 327 LYS A O 1
ATOM 2505 N N . TRP A 1 328 ? -10.270 5.729 23.824 1.00 95.50 328 TRP A N 1
ATOM 2506 C CA . TRP A 1 328 ? -10.999 6.929 23.411 1.00 95.50 328 TRP A CA 1
ATOM 2507 C C . TRP A 1 328 ? -11.107 7.943 24.546 1.00 95.50 328 TRP A C 1
ATOM 2509 O O . TRP A 1 328 ? -10.860 9.126 24.317 1.00 95.50 328 TRP A O 1
ATOM 2519 N N . GLN A 1 329 ? -11.376 7.478 25.767 1.00 95.50 329 GLN A N 1
ATOM 2520 C CA . GLN A 1 329 ? -11.404 8.317 26.962 1.00 95.50 329 GLN A CA 1
ATOM 2521 C C . GLN A 1 329 ? -10.071 9.051 27.165 1.00 95.50 329 GLN A C 1
ATOM 2523 O O . GLN A 1 329 ? -10.059 10.261 27.380 1.00 95.50 329 GLN A O 1
ATOM 2528 N N . TYR A 1 330 ? -8.939 8.355 27.012 1.00 94.19 330 TYR A N 1
ATOM 2529 C CA . TYR A 1 330 ? -7.616 8.973 27.149 1.00 94.19 330 TYR A CA 1
ATOM 2530 C C . TYR A 1 330 ? -7.357 10.046 26.096 1.00 94.19 330 TYR A C 1
ATOM 2532 O O . TYR A 1 330 ? -6.849 11.114 26.424 1.00 94.19 330 TYR A O 1
ATOM 2540 N N . VAL A 1 331 ? -7.716 9.794 24.834 1.00 93.56 331 VAL A N 1
ATOM 2541 C CA . VAL A 1 331 ? -7.556 10.796 23.770 1.00 93.56 331 VAL A CA 1
ATOM 2542 C C . VAL A 1 331 ? -8.433 12.017 24.047 1.00 93.56 331 VAL A C 1
ATOM 2544 O O . VAL A 1 331 ? -7.954 13.140 23.934 1.00 93.56 331 VAL A O 1
ATOM 2547 N N . ARG A 1 332 ? -9.687 11.806 24.462 1.00 91.62 332 ARG A N 1
ATOM 2548 C CA . ARG A 1 332 ? -10.647 12.877 24.763 1.00 91.62 332 ARG A CA 1
ATOM 2549 C C . ARG A 1 332 ? -10.242 13.731 25.966 1.00 91.62 332 ARG A C 1
ATOM 2551 O O . ARG A 1 332 ? -10.541 14.917 25.980 1.00 91.62 332 ARG A O 1
ATOM 2558 N N . ALA A 1 333 ? -9.547 13.150 26.943 1.00 92.75 333 ALA A N 1
ATOM 2559 C CA . ALA A 1 333 ? -9.052 13.862 28.122 1.00 92.75 333 ALA A CA 1
ATOM 2560 C C . ALA A 1 333 ? -7.873 14.812 27.830 1.00 92.75 333 ALA A C 1
ATOM 2562 O O . ALA A 1 333 ? -7.471 15.577 28.705 1.00 92.75 333 ALA A O 1
ATOM 2563 N N . ASN A 1 334 ? -7.292 14.768 26.628 1.00 91.75 334 ASN A N 1
ATOM 2564 C CA . ASN A 1 334 ? -6.207 15.661 26.237 1.00 91.75 334 ASN A CA 1
ATOM 2565 C C . ASN A 1 334 ? -6.743 16.868 25.458 1.00 91.75 334 ASN A C 1
ATOM 2567 O O . ASN A 1 334 ? -7.676 16.751 24.664 1.00 91.75 334 ASN A O 1
ATOM 2571 N N . ALA A 1 335 ? -6.105 18.027 25.642 1.00 87.44 335 ALA A N 1
ATOM 2572 C CA . ALA A 1 335 ? -6.331 19.172 24.768 1.00 87.44 335 ALA A CA 1
ATOM 2573 C C . ALA A 1 335 ? -6.026 18.787 23.305 1.00 87.44 335 ALA A C 1
ATOM 2575 O O . ALA A 1 335 ? -5.153 17.950 23.050 1.00 87.44 335 ALA A O 1
ATOM 2576 N N . GLY A 1 336 ? -6.757 19.394 22.359 1.00 77.25 336 GLY A N 1
ATOM 2577 C CA . GLY A 1 336 ? -6.563 19.195 20.918 1.00 77.25 336 GLY A CA 1
ATOM 2578 C C . GLY A 1 336 ? -5.102 19.391 20.479 1.00 77.25 336 GLY A C 1
ATOM 2579 O O . GLY A 1 336 ? -4.290 19.909 21.244 1.00 77.25 336 GLY A O 1
ATOM 2580 N N . PRO A 1 337 ? -4.737 18.939 19.269 1.00 76.06 337 PRO A N 1
ATOM 2581 C CA . PRO A 1 337 ? -3.342 18.722 18.892 1.00 76.06 337 PRO A CA 1
ATOM 2582 C C . PRO A 1 337 ? -2.435 19.944 19.133 1.00 76.06 337 PRO A C 1
ATOM 2584 O O . PRO A 1 337 ? -2.805 21.071 18.808 1.00 76.06 337 PRO A O 1
ATOM 2587 N N . ARG A 1 338 ? -1.251 19.665 19.702 1.00 49.03 338 ARG A N 1
ATOM 2588 C CA . ARG A 1 338 ? -0.089 20.568 19.775 1.00 49.03 338 ARG A CA 1
ATOM 2589 C C . ARG A 1 338 ? 0.577 20.724 18.415 1.00 49.03 338 ARG A C 1
ATOM 2591 O O . ARG A 1 338 ? 0.598 19.725 17.661 1.00 49.03 338 ARG A O 1
#